Protein AF-A0A6P0JXH1-F1 (afdb_monomer)

Mean predicted aligned error: 9.4 Å

Secondary structure (DSSP, 8-state):
--TTTT----HHHHHHHHHHHHHHH-TTS-HHHHHHHHTTSS-HHHHHHHHHHHTTS-HHHHHHHHHHHHH--SHHHHHHHHHHHHHHHHHHHHHTT-HHHHHTT--HHHHHHHHHHTT-HHHHHHHHHHHHHHHHHHHHHHHHHHHHHHHHHHHHHHH-SS-HHHHHHHHHHHHHHSSEEEEESSTT---EEEEEPPPP-

Solvent-accessible surface area (backbone atoms only — not comparable to full-atom values): 11338 Å² total; per-residue (Å²): 117,60,84,82,66,78,54,88,78,48,76,66,56,54,48,50,54,50,20,42,48,49,40,73,70,41,85,82,57,44,69,65,41,53,52,37,32,73,74,65,72,32,65,38,79,56,40,24,60,31,52,61,31,49,76,68,46,59,71,84,63,42,53,61,55,38,51,51,38,50,75,45,67,43,69,64,49,42,51,51,52,33,52,50,38,45,27,48,38,44,29,55,59,22,53,76,62,27,63,69,57,72,72,42,98,64,64,66,65,63,54,48,52,50,24,57,74,65,75,38,38,60,58,53,18,49,52,40,38,50,52,30,52,48,55,54,47,52,54,52,48,53,55,50,38,55,50,49,32,57,49,50,54,50,48,56,66,73,49,57,89,88,38,66,68,63,49,53,51,50,62,65,48,38,48,60,46,43,85,50,32,61,45,66,80,44,100,84,61,86,44,73,49,77,48,66,82,80,78,86,131

Sequence (201 aa):
EAAASGDRITRREVKQLSDEWTAMSSELLPSEVKEKASEGGLPTRHLAPLVREMEKLPDLHLKPIQQEVATNPDVDTVKNVTSSARSLSKYLDAAAQVQTLKKGAIDLEMALDEALRLDCLNVAADLVKQATNLEQTVGKLFTTWKRLGNLADRLYVDTGASNPHLRSLLTCLETLTSETIEVQLDEEGEQSVRLRVMSEE

pLDDT: mean 84.55, std 9.74, range [35.69, 94.56]

Foldseek 3Di:
DCVVVPDDDDPVNVVLVVLVCQQQVDPLADPQLNVCVVVVQERSNLRSLQSVLLVLDDPVVSVVLNVQCNVPVHSVSSNVSSVVSNLVSLLVVLCVQQPVNVVDPDDSVVVCVVCVVVVNSNVNSVVSNVNNVVVVVVVVLVVVLVVLLVVLVVLDVVVPPPNVVNVVVSVVCCCSNPQWNWDQPDPVRPDIDIDHDDDDD

Structure (mmCIF, N/CA/C/O backbone):
data_AF-A0A6P0JXH1-F1
#
_entry.id   AF-A0A6P0JXH1-F1
#
loop_
_atom_site.group_PDB
_atom_site.id
_atom_site.type_symbol
_atom_site.label_atom_id
_atom_site.label_alt_id
_atom_site.label_comp_id
_atom_site.label_asym_id
_atom_site.label_entity_id
_atom_site.label_seq_id
_atom_site.pdbx_PDB_ins_code
_atom_site.Cartn_x
_atom_site.Cartn_y
_atom_site.Cartn_z
_atom_site.occupancy
_atom_site.B_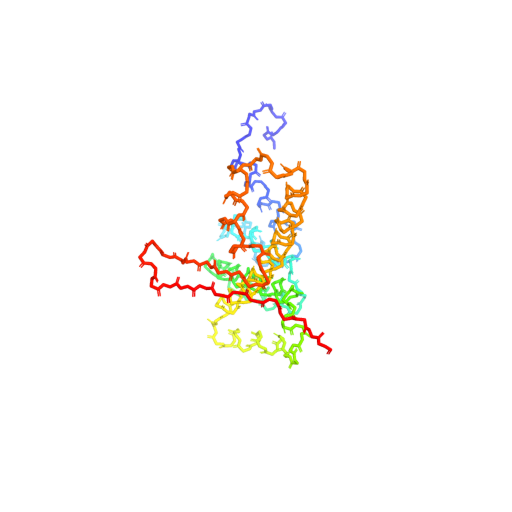iso_or_equiv
_atom_site.auth_seq_id
_atom_site.auth_comp_id
_atom_site.auth_asym_id
_atom_site.auth_atom_id
_atom_site.pdbx_PDB_model_num
ATOM 1 N N . GLU A 1 1 ? 1.359 13.551 36.250 1.00 51.22 1 GLU A N 1
ATOM 2 C CA . GLU A 1 1 ? 2.288 14.015 37.312 1.00 51.22 1 GLU A CA 1
ATOM 3 C C . GLU A 1 1 ? 3.771 13.659 37.098 1.00 51.22 1 GLU A C 1
ATOM 5 O O . GLU A 1 1 ? 4.613 14.349 37.659 1.00 51.22 1 GLU A O 1
ATOM 10 N N . ALA A 1 2 ? 4.141 12.694 36.240 1.00 47.34 2 ALA A N 1
ATOM 11 C CA . ALA A 1 2 ? 5.555 12.338 35.994 1.00 47.34 2 ALA A CA 1
ATOM 12 C C . ALA A 1 2 ? 6.375 13.393 35.207 1.00 47.34 2 ALA A C 1
ATOM 14 O O . ALA A 1 2 ? 7.548 13.611 35.481 1.00 47.34 2 ALA A O 1
ATOM 15 N N . ALA A 1 3 ? 5.762 14.118 34.261 1.00 47.56 3 ALA A N 1
ATOM 16 C CA . ALA A 1 3 ? 6.465 15.164 33.502 1.00 47.56 3 ALA A CA 1
ATOM 17 C C . ALA A 1 3 ? 6.788 16.421 34.341 1.00 47.56 3 ALA A C 1
ATOM 19 O O . ALA A 1 3 ? 7.682 17.184 33.988 1.00 47.56 3 ALA A O 1
ATOM 20 N N . ALA A 1 4 ? 6.078 16.628 35.456 1.00 53.22 4 ALA A N 1
ATOM 21 C CA . ALA A 1 4 ? 6.277 17.763 36.361 1.00 53.22 4 ALA A CA 1
ATOM 22 C C . ALA A 1 4 ? 7.373 17.513 37.417 1.00 53.22 4 ALA A C 1
ATOM 24 O O . ALA A 1 4 ? 7.790 18.446 38.094 1.00 53.22 4 ALA A O 1
ATOM 25 N N . SER A 1 5 ? 7.848 16.269 37.553 1.00 55.59 5 SER A N 1
ATOM 26 C CA . SER A 1 5 ? 8.787 15.826 38.597 1.00 55.59 5 SER A CA 1
ATOM 27 C C . SER A 1 5 ? 10.224 15.612 38.097 1.00 55.59 5 SER A C 1
ATOM 29 O O . SER A 1 5 ? 11.081 15.189 38.865 1.00 55.59 5 SER A O 1
ATOM 31 N N . GLY A 1 6 ? 10.523 15.946 36.833 1.00 57.78 6 GLY A N 1
ATOM 32 C CA . GLY A 1 6 ? 11.881 15.857 36.275 1.00 57.78 6 GLY A CA 1
ATOM 33 C C . GLY A 1 6 ? 12.392 14.428 36.060 1.00 57.78 6 GLY A C 1
ATOM 34 O O . GLY A 1 6 ? 13.562 14.249 35.719 1.00 57.78 6 GLY A O 1
ATOM 35 N N . ASP A 1 7 ? 11.530 13.425 36.228 1.00 63.53 7 ASP A N 1
ATOM 36 C CA . ASP A 1 7 ? 11.883 12.024 36.052 1.00 63.53 7 ASP A CA 1
ATOM 37 C C . ASP A 1 7 ? 11.810 11.628 34.569 1.00 63.53 7 ASP A C 1
ATOM 39 O O . ASP A 1 7 ? 10.931 12.065 33.815 1.00 63.53 7 ASP A O 1
ATOM 43 N N . ARG A 1 8 ? 12.781 10.835 34.107 1.00 66.25 8 ARG A N 1
ATOM 44 C CA . ARG A 1 8 ? 12.903 10.467 32.688 1.00 66.25 8 ARG A CA 1
ATOM 45 C C . ARG A 1 8 ? 11.785 9.505 32.290 1.00 66.25 8 ARG A C 1
ATOM 47 O O . ARG A 1 8 ? 11.934 8.296 32.430 1.00 66.25 8 ARG A O 1
ATOM 54 N N . ILE A 1 9 ? 10.711 10.041 31.713 1.00 76.75 9 ILE A N 1
ATOM 55 C CA . ILE A 1 9 ? 9.658 9.228 31.100 1.00 76.75 9 ILE A CA 1
ATOM 56 C C . ILE A 1 9 ? 10.226 8.374 29.955 1.00 76.75 9 ILE A C 1
ATOM 58 O O . ILE A 1 9 ? 10.977 8.836 29.088 1.00 76.75 9 ILE A O 1
ATOM 62 N N . THR A 1 10 ? 9.871 7.097 29.942 1.00 81.38 10 THR A N 1
ATOM 63 C CA . THR A 1 10 ? 10.285 6.143 28.916 1.00 81.38 10 THR A CA 1
ATOM 64 C C . THR A 1 10 ? 9.409 6.262 27.665 1.00 81.38 10 THR A C 1
ATOM 66 O O . THR A 1 10 ? 8.240 6.641 27.718 1.00 81.38 10 THR A O 1
ATOM 69 N N . ARG A 1 11 ? 9.931 5.854 26.495 1.00 81.12 11 ARG A N 1
ATOM 70 C CA . ARG A 1 11 ? 9.142 5.810 25.240 1.00 81.12 11 ARG A CA 1
ATOM 71 C C . ARG A 1 11 ? 7.861 4.972 25.363 1.00 81.12 11 ARG A C 1
ATOM 73 O O . ARG A 1 11 ? 6.907 5.216 24.631 1.00 81.12 11 ARG A O 1
ATOM 80 N N . ARG A 1 12 ? 7.853 3.970 26.250 1.00 79.88 12 ARG A N 1
ATOM 81 C CA . ARG A 1 12 ? 6.690 3.105 26.492 1.00 79.88 12 ARG A CA 1
ATOM 82 C C . ARG A 1 12 ? 5.588 3.848 27.242 1.00 79.88 12 ARG A C 1
ATOM 84 O O . ARG A 1 12 ? 4.444 3.768 26.816 1.00 79.88 12 ARG A O 1
ATOM 91 N N . GLU A 1 13 ? 5.938 4.611 28.271 1.00 79.31 13 GLU A N 1
ATOM 92 C CA . GLU A 1 13 ? 4.987 5.427 29.038 1.00 79.31 13 GLU A CA 1
ATOM 93 C C . GLU A 1 13 ? 4.411 6.565 28.190 1.00 79.31 13 GLU A C 1
ATOM 95 O O . GLU A 1 13 ? 3.207 6.788 28.207 1.00 79.31 13 GLU A O 1
ATOM 100 N N . VAL A 1 14 ? 5.234 7.221 27.359 1.00 83.31 14 VAL A N 1
ATOM 101 C CA . VAL A 1 14 ? 4.740 8.224 26.395 1.00 83.31 14 VAL A CA 1
ATOM 102 C C . VAL A 1 14 ? 3.724 7.607 25.433 1.00 83.31 14 VAL A C 1
ATOM 104 O O . VAL A 1 14 ? 2.672 8.191 25.180 1.00 83.31 14 VAL A O 1
ATOM 107 N N . LYS A 1 15 ? 4.020 6.414 24.901 1.00 82.00 15 LYS A N 1
ATOM 108 C CA . LYS A 1 15 ? 3.099 5.709 24.006 1.00 82.00 15 LYS A CA 1
ATOM 109 C C . LYS A 1 15 ? 1.799 5.340 24.721 1.00 82.00 15 LYS A C 1
ATOM 111 O O . LYS A 1 15 ? 0.736 5.549 24.157 1.00 82.00 15 LYS A O 1
ATOM 116 N N . GLN A 1 16 ? 1.883 4.836 25.949 1.00 82.50 16 GLN A N 1
ATOM 117 C CA . GLN A 1 16 ? 0.708 4.476 26.735 1.00 82.50 16 GLN A CA 1
ATOM 118 C C . GLN A 1 16 ? -0.190 5.690 27.005 1.00 82.50 16 GLN A C 1
ATOM 120 O O . GLN A 1 16 ? -1.381 5.622 26.730 1.00 82.50 16 GLN A O 1
ATOM 125 N N . LEU A 1 17 ? 0.383 6.815 27.445 1.00 81.44 17 LEU A N 1
ATOM 126 C CA . LEU A 1 17 ? -0.365 8.058 27.660 1.00 81.44 17 LEU A CA 1
ATOM 127 C C . LEU A 1 17 ? -0.998 8.579 26.362 1.00 81.44 17 LEU A C 1
ATOM 129 O O . LEU A 1 17 ? -2.119 9.078 26.374 1.00 81.44 17 LEU A O 1
ATOM 133 N N . SER A 1 18 ? -0.299 8.449 25.231 1.00 82.00 18 SER A N 1
ATOM 134 C CA . SER A 1 18 ? -0.841 8.814 23.919 1.00 82.00 18 SER A CA 1
ATOM 135 C C . SER A 1 18 ? -2.002 7.908 23.504 1.00 82.00 18 SER A C 1
ATOM 137 O O . SER A 1 18 ? -2.999 8.407 22.981 1.00 82.00 18 SER A O 1
ATOM 139 N N . ASP A 1 19 ? -1.890 6.601 23.736 1.00 84.06 19 ASP A N 1
ATOM 140 C CA . ASP A 1 19 ? -2.937 5.632 23.416 1.00 84.06 19 ASP A CA 1
ATOM 141 C C . ASP A 1 19 ? -4.170 5.844 24.324 1.00 84.06 19 ASP A C 1
ATOM 143 O O . ASP A 1 19 ? -5.298 5.854 23.835 1.00 84.06 19 ASP A O 1
ATOM 147 N N . GLU A 1 20 ? -3.967 6.109 25.620 1.00 82.12 20 GLU A N 1
ATOM 148 C CA . GLU A 1 20 ? -5.023 6.481 26.574 1.00 82.12 20 GLU A CA 1
ATOM 149 C C . GLU A 1 20 ? -5.719 7.784 26.175 1.00 82.12 20 GLU A C 1
ATOM 151 O O . GLU A 1 20 ? -6.948 7.828 26.121 1.00 82.12 20 GLU A O 1
ATOM 156 N N . TRP A 1 21 ? -4.955 8.822 25.822 1.00 82.06 21 TRP A N 1
ATOM 157 C CA . TRP A 1 21 ? -5.515 10.081 25.337 1.00 82.06 21 TRP A CA 1
ATOM 158 C C . TRP A 1 21 ? -6.360 9.866 24.082 1.00 82.06 21 TRP A C 1
ATOM 160 O O . TRP A 1 21 ? -7.506 10.304 24.031 1.00 82.06 21 TRP A O 1
ATOM 170 N N . THR A 1 22 ? -5.822 9.157 23.087 1.00 82.56 22 THR A N 1
ATOM 171 C CA . THR A 1 22 ? -6.509 8.898 21.811 1.00 82.56 22 THR A CA 1
ATOM 172 C C . THR A 1 22 ? -7.817 8.135 22.035 1.00 82.56 22 THR A C 1
ATOM 174 O O . THR A 1 22 ? -8.840 8.490 21.462 1.00 82.56 22 THR A O 1
ATOM 177 N N . ALA A 1 23 ? -7.811 7.118 22.900 1.00 81.69 23 ALA A N 1
ATOM 178 C CA . ALA A 1 23 ? -9.007 6.335 23.198 1.00 81.69 23 ALA A CA 1
ATOM 179 C C . ALA A 1 23 ? -10.057 7.139 23.989 1.00 81.69 23 ALA A C 1
ATOM 181 O O . ALA A 1 23 ? -11.234 7.128 23.641 1.00 81.69 23 ALA A O 1
ATOM 182 N N . MET A 1 24 ? -9.659 7.862 25.038 1.00 81.75 24 MET A N 1
ATOM 183 C CA . MET A 1 24 ? -10.620 8.515 25.938 1.00 81.75 24 MET A CA 1
ATOM 184 C C . MET A 1 24 ? -11.158 9.845 25.394 1.00 81.75 24 MET A C 1
ATOM 186 O O . MET A 1 24 ? -12.286 10.217 25.714 1.00 81.75 24 MET A O 1
ATOM 190 N N . SER A 1 25 ? -10.387 10.548 24.558 1.00 81.62 25 SER A N 1
ATOM 191 C CA . SER A 1 25 ? -10.804 11.825 23.954 1.00 81.62 25 SER A CA 1
ATOM 192 C C . SER A 1 25 ? -11.585 11.673 22.646 1.00 81.62 25 SER A C 1
ATOM 194 O O . SER A 1 25 ? -12.236 12.623 22.221 1.00 81.62 25 SER A O 1
ATOM 196 N N . SER A 1 26 ? -11.556 10.496 22.013 1.00 85.12 26 SER A N 1
ATOM 197 C CA . SER A 1 26 ? -12.216 10.286 20.722 1.00 85.12 26 SER A CA 1
ATOM 198 C C . SER A 1 26 ? -13.735 10.215 20.856 1.00 85.12 26 SER A C 1
ATOM 200 O O . SER A 1 26 ? -14.263 9.434 21.645 1.00 85.12 26 SER A O 1
ATOM 202 N N . GLU A 1 27 ? -14.461 10.979 20.043 1.00 85.06 27 GLU A N 1
ATOM 203 C CA . GLU A 1 27 ? -15.926 10.894 19.930 1.00 85.06 27 GLU A CA 1
ATOM 204 C C . GLU A 1 27 ? -16.389 9.686 19.099 1.00 85.06 27 GLU A C 1
ATOM 206 O O . GLU A 1 27 ? -17.561 9.326 19.133 1.00 85.06 27 GLU A O 1
ATOM 211 N N . LEU A 1 28 ? -15.466 9.020 18.394 1.00 87.06 28 LEU A N 1
ATOM 212 C CA . LEU A 1 28 ? -15.776 7.899 17.505 1.00 87.06 28 LEU A CA 1
ATOM 213 C C . LEU A 1 28 ? -16.063 6.594 18.254 1.00 87.06 28 LEU A C 1
ATOM 215 O O . LEU A 1 28 ? -16.634 5.677 17.667 1.00 87.06 28 LEU A O 1
ATOM 219 N N . LEU A 1 29 ? -15.660 6.489 19.523 1.00 87.69 29 LEU A N 1
ATOM 220 C CA . LEU A 1 29 ? -15.911 5.306 20.342 1.00 87.69 29 LEU A CA 1
ATOM 221 C C . LEU A 1 29 ? -17.259 5.412 21.077 1.00 87.69 29 LEU A C 1
ATOM 223 O O . LEU A 1 29 ? -17.489 6.425 21.748 1.00 87.69 29 LEU A O 1
ATOM 227 N N . PRO A 1 30 ? -18.101 4.360 21.031 1.00 89.12 30 PRO A N 1
ATOM 228 C CA . PRO A 1 30 ? -19.331 4.285 21.815 1.00 89.12 30 PRO A CA 1
ATOM 229 C C . PRO A 1 30 ? -19.084 4.429 23.324 1.00 89.12 30 PRO A C 1
ATOM 231 O O . PRO A 1 30 ? -18.017 4.067 23.836 1.00 89.12 30 PRO A O 1
ATOM 234 N N . SER A 1 31 ? -20.085 4.933 24.047 1.00 85.69 31 SER A N 1
ATOM 235 C CA . SER A 1 31 ? -20.030 5.135 25.502 1.00 85.69 31 SER A CA 1
ATOM 236 C C . SER A 1 31 ? -19.733 3.846 26.268 1.00 85.69 31 SER A C 1
ATOM 238 O O . SER A 1 31 ? -18.917 3.858 27.184 1.00 85.69 31 SER A O 1
ATOM 240 N N . GLU A 1 32 ? -20.316 2.733 25.834 1.00 87.62 32 GLU A N 1
ATOM 241 C CA . GLU A 1 32 ? -20.190 1.396 26.423 1.00 87.6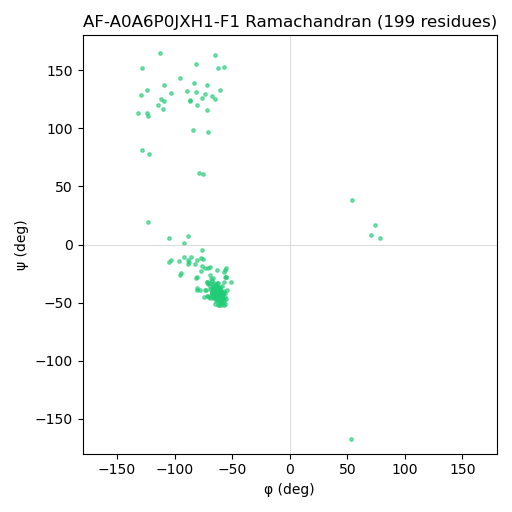2 32 GLU A CA 1
ATOM 242 C C . GLU A 1 32 ? -18.730 0.917 26.409 1.00 87.62 32 GLU A C 1
ATOM 244 O O . GLU A 1 32 ? -18.235 0.291 27.347 1.00 87.62 32 GLU A O 1
ATOM 249 N N . VAL A 1 33 ? -18.004 1.258 25.342 1.00 87.00 33 VAL A N 1
ATOM 250 C CA . VAL A 1 33 ? -16.592 0.902 25.159 1.00 87.00 33 VAL A CA 1
ATOM 251 C C . VAL A 1 33 ? -15.705 1.743 26.071 1.00 87.00 33 VAL A C 1
ATOM 253 O O . VAL A 1 33 ? -14.751 1.224 26.651 1.00 87.00 33 VAL A O 1
ATOM 256 N N . LYS A 1 34 ? -16.025 3.035 26.227 1.00 85.00 34 LYS A N 1
ATOM 257 C CA . LYS A 1 34 ? -15.307 3.950 27.129 1.00 85.00 34 LYS A CA 1
ATOM 258 C C . LYS A 1 34 ? -15.508 3.576 28.594 1.00 85.00 34 LYS A C 1
ATOM 260 O O . LYS A 1 34 ? -14.543 3.587 29.355 1.00 85.00 34 LYS A O 1
ATOM 265 N N . GLU A 1 35 ? -16.729 3.206 28.971 1.00 86.00 35 GLU A N 1
ATOM 266 C CA . GLU A 1 35 ? -17.057 2.718 30.312 1.00 86.00 35 GLU A CA 1
ATOM 267 C C . GLU A 1 35 ? -16.247 1.457 30.627 1.00 86.00 35 GLU A C 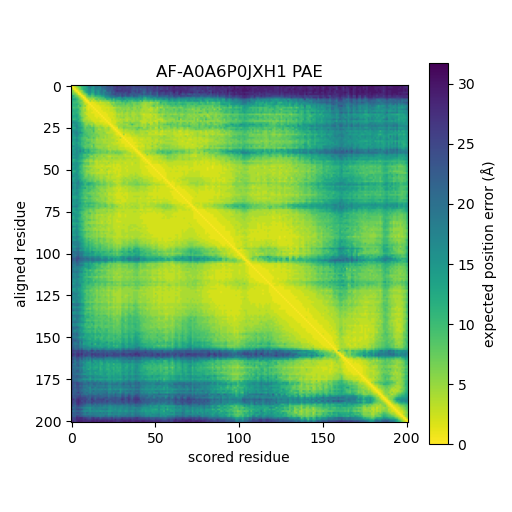1
ATOM 269 O O . GLU A 1 35 ? -15.455 1.443 31.571 1.00 86.00 35 GLU A O 1
ATOM 274 N N . LYS A 1 36 ? -16.287 0.454 29.748 1.00 85.12 36 LYS A N 1
ATOM 275 C CA . LYS A 1 36 ? -15.543 -0.796 29.945 1.00 85.12 36 LYS A CA 1
ATOM 276 C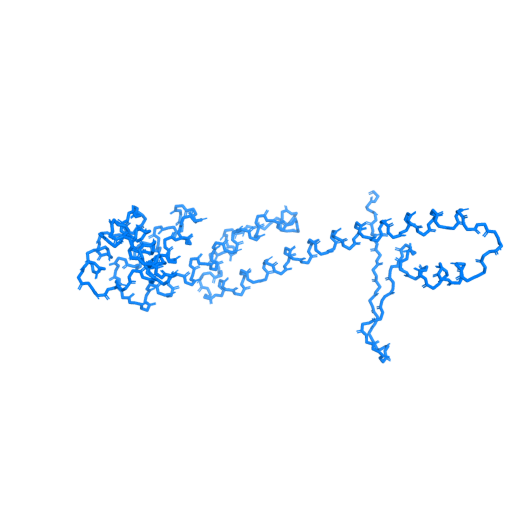 C . LYS A 1 36 ? -14.018 -0.632 29.896 1.00 85.12 36 LYS A C 1
ATOM 278 O O . LYS A 1 36 ? -13.287 -1.391 30.539 1.00 85.12 36 LYS A O 1
ATOM 283 N N . ALA A 1 37 ? -13.511 0.354 29.157 1.00 85.94 37 ALA A N 1
ATOM 284 C CA . ALA A 1 37 ? -12.101 0.737 29.208 1.00 85.94 37 ALA A CA 1
ATOM 285 C C . ALA A 1 37 ? -11.730 1.365 30.561 1.00 85.94 37 ALA A C 1
ATOM 287 O O . ALA A 1 37 ? -10.680 1.038 31.115 1.00 85.94 37 ALA A O 1
ATOM 288 N N . SER A 1 38 ? -12.603 2.212 31.120 1.00 84.00 38 SER A N 1
ATOM 289 C CA . SER A 1 38 ? -12.404 2.833 32.437 1.00 84.00 38 SER A CA 1
ATOM 290 C C . SER A 1 38 ? -12.455 1.825 33.592 1.00 84.00 38 SER A C 1
ATOM 292 O O . SER A 1 38 ? -11.705 1.958 34.556 1.00 84.00 38 SER A O 1
ATOM 294 N N . GLU A 1 39 ? -13.251 0.762 33.451 1.00 86.44 39 GLU A N 1
ATOM 295 C CA . GLU A 1 39 ? -13.324 -0.367 34.389 1.00 86.44 39 GLU A CA 1
ATOM 296 C C . GLU A 1 39 ? -12.128 -1.333 34.278 1.00 86.44 39 GLU A C 1
ATOM 298 O O . GLU A 1 39 ? -12.014 -2.289 35.046 1.00 86.44 39 GLU A O 1
ATOM 303 N N . GLY A 1 40 ? -11.223 -1.114 33.317 1.00 79.19 40 GLY A N 1
ATOM 304 C CA . GLY A 1 40 ? -10.059 -1.970 33.072 1.00 79.19 40 GLY A CA 1
ATOM 305 C C . GLY A 1 40 ? -10.368 -3.262 32.306 1.00 79.19 40 GLY A C 1
ATOM 306 O O . GLY A 1 40 ? -9.471 -4.083 32.107 1.00 79.19 40 GLY A O 1
ATOM 307 N N . GLY A 1 41 ? -11.604 -3.441 31.831 1.00 80.69 41 GLY A N 1
ATOM 308 C CA . GLY A 1 41 ? -12.019 -4.589 31.019 1.00 80.69 41 GLY A CA 1
ATOM 309 C C . GLY A 1 41 ? -11.497 -4.551 29.577 1.00 80.69 41 GLY A C 1
ATOM 310 O O . GLY A 1 41 ? -11.418 -5.592 28.923 1.00 80.69 41 GLY A O 1
ATOM 311 N N . LEU A 1 42 ? -11.107 -3.369 29.083 1.00 84.12 42 LEU A N 1
ATOM 312 C CA . LEU A 1 42 ? -10.551 -3.158 27.744 1.00 84.12 42 LEU A CA 1
ATOM 313 C C . LEU A 1 42 ? -9.267 -2.311 27.793 1.00 84.12 42 LEU A C 1
ATOM 315 O O . LEU A 1 42 ? -9.324 -1.118 28.088 1.00 84.12 42 LEU A O 1
ATOM 319 N N . PRO A 1 43 ? -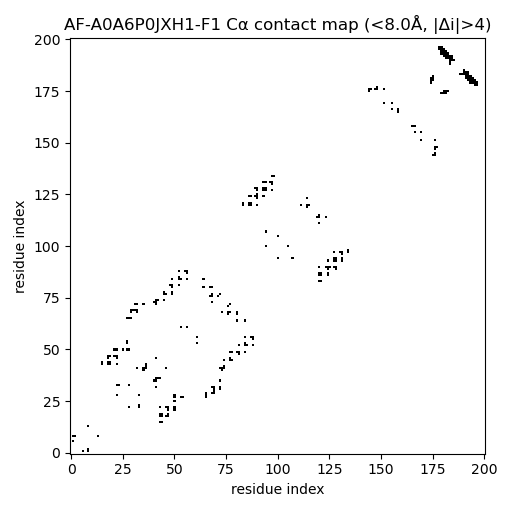8.096 -2.878 27.448 1.00 87.00 43 PRO A N 1
ATOM 320 C CA . PRO A 1 43 ? -6.859 -2.109 27.387 1.00 87.00 43 PRO A CA 1
ATOM 321 C C . PRO A 1 43 ? -6.894 -1.035 26.286 1.00 87.00 43 PRO A C 1
ATOM 323 O O . PRO A 1 43 ? -7.033 -1.352 25.101 1.00 87.00 43 PRO A O 1
ATOM 326 N N . THR A 1 44 ? -6.644 0.224 26.651 1.00 84.25 44 THR A N 1
ATOM 327 C CA . THR A 1 44 ? -6.602 1.393 25.741 1.00 84.25 44 THR A CA 1
ATOM 328 C C . THR A 1 44 ? -5.622 1.235 24.574 1.00 84.25 44 THR A C 1
ATOM 330 O O . THR A 1 44 ? -5.880 1.724 23.475 1.00 84.25 44 THR A O 1
ATOM 333 N N . ARG A 1 45 ? -4.555 0.442 24.750 1.00 86.75 45 ARG A N 1
ATOM 334 C CA . ARG A 1 45 ? -3.605 0.058 23.684 1.00 86.75 45 ARG A CA 1
ATOM 335 C C . ARG A 1 45 ? -4.250 -0.634 22.472 1.00 86.75 45 ARG A C 1
ATOM 337 O O . ARG A 1 45 ? -3.638 -0.672 21.409 1.00 86.75 45 ARG A O 1
ATOM 344 N N . HIS A 1 46 ? -5.423 -1.251 22.642 1.00 87.12 46 HIS A N 1
ATOM 345 C CA . HIS A 1 46 ? -6.176 -1.894 21.558 1.00 87.12 46 HIS A CA 1
ATOM 346 C C . HIS A 1 46 ? -7.221 -0.954 20.948 1.00 87.12 46 HIS A C 1
ATOM 348 O O . HIS A 1 46 ? -7.542 -1.097 19.774 1.00 87.12 46 HIS A O 1
ATOM 354 N N . LEU A 1 47 ? -7.678 0.045 21.707 1.00 86.88 47 LEU A N 1
ATOM 355 C CA . LEU A 1 47 ? -8.638 1.051 21.255 1.00 86.88 47 LEU A CA 1
ATOM 356 C C . LEU A 1 47 ? -7.975 2.161 20.432 1.00 86.88 47 LEU A C 1
ATOM 358 O O . LEU A 1 47 ? -8.538 2.604 19.438 1.00 86.88 47 LEU A O 1
ATOM 362 N N . ALA A 1 48 ? -6.757 2.580 20.784 1.00 89.25 48 ALA A N 1
ATOM 363 C CA . ALA A 1 48 ? -6.062 3.634 20.044 1.00 89.25 48 ALA A CA 1
ATOM 364 C C . ALA A 1 48 ? -5.811 3.289 18.558 1.00 89.25 48 ALA A C 1
ATOM 366 O O . ALA A 1 48 ? -6.041 4.150 17.708 1.00 89.25 48 ALA A O 1
ATOM 367 N N . PRO A 1 49 ? -5.391 2.058 18.187 1.00 90.69 49 PRO A N 1
ATOM 368 C CA . PRO A 1 49 ? -5.319 1.652 16.785 1.00 90.69 49 PRO A CA 1
ATOM 369 C C . PRO A 1 49 ? -6.673 1.679 16.075 1.00 90.69 49 PRO A C 1
ATOM 371 O O . PRO A 1 49 ? -6.724 2.108 14.929 1.00 90.69 49 PRO A O 1
ATOM 374 N N . LEU A 1 50 ? -7.748 1.252 16.745 1.00 90.81 50 LEU A N 1
ATOM 375 C CA . LEU A 1 50 ? -9.096 1.276 16.181 1.00 90.81 50 LEU A CA 1
ATOM 376 C C . LEU A 1 50 ? -9.518 2.708 15.834 1.00 90.81 50 LEU A C 1
ATOM 378 O O . LEU A 1 50 ? -9.896 2.967 14.697 1.00 90.81 50 LEU A O 1
ATOM 382 N N . VAL A 1 51 ? -9.365 3.643 16.779 1.00 91.69 51 VAL A N 1
ATOM 383 C CA . VAL A 1 51 ? -9.693 5.066 16.581 1.00 91.69 51 VAL A CA 1
ATOM 384 C C . VAL A 1 51 ? -8.957 5.642 15.374 1.00 91.69 51 VAL A C 1
ATOM 386 O O . VAL A 1 51 ? -9.578 6.258 14.517 1.00 91.69 51 VAL A O 1
ATOM 389 N N . ARG A 1 52 ? -7.651 5.384 15.257 1.00 90.88 52 ARG A N 1
ATOM 390 C CA . ARG A 1 52 ? -6.837 5.896 14.141 1.00 90.88 52 ARG A CA 1
ATOM 391 C C . ARG A 1 52 ? -7.263 5.368 12.778 1.00 90.88 52 ARG A C 1
ATOM 393 O O . ARG A 1 52 ? -7.060 6.052 11.781 1.00 90.88 52 ARG A O 1
ATOM 400 N N . GLU A 1 53 ? -7.753 4.133 12.703 1.00 91.81 53 GLU A N 1
ATOM 401 C CA . GLU A 1 53 ? -8.279 3.601 11.444 1.00 91.81 53 GLU A CA 1
ATOM 402 C C . GLU A 1 53 ? -9.682 4.150 11.168 1.00 91.81 53 GLU A C 1
ATOM 404 O O . GLU A 1 53 ? -9.957 4.530 10.038 1.00 91.81 53 GLU A O 1
ATOM 409 N N . MET A 1 54 ? -10.529 4.286 12.193 1.00 90.75 54 MET A N 1
ATOM 410 C CA . MET A 1 54 ? -11.854 4.903 12.074 1.00 90.75 54 MET A CA 1
ATOM 411 C C . MET A 1 54 ? -11.780 6.356 11.583 1.00 90.75 54 MET A C 1
ATOM 413 O O . MET A 1 54 ? -12.543 6.735 10.707 1.00 90.75 54 MET A O 1
ATOM 417 N N . GLU A 1 55 ? -10.818 7.155 12.044 1.00 91.06 55 GLU A N 1
ATOM 418 C CA . GLU A 1 55 ? -10.619 8.540 11.575 1.00 91.06 55 GLU A CA 1
ATOM 419 C C . GLU A 1 55 ? -10.412 8.668 10.053 1.00 91.06 55 GLU A C 1
ATOM 421 O O . GLU A 1 55 ? -10.623 9.742 9.492 1.00 91.06 55 GLU A O 1
ATOM 426 N N . LYS A 1 56 ? -9.996 7.592 9.376 1.00 91.06 56 LYS A N 1
ATOM 427 C CA . LYS A 1 56 ? -9.773 7.569 7.922 1.00 91.06 56 LYS A CA 1
ATOM 428 C C . LYS A 1 56 ? -11.006 7.132 7.132 1.00 91.06 56 LYS A C 1
ATOM 430 O O . LYS A 1 56 ? -10.992 7.196 5.906 1.00 91.06 56 LYS A O 1
ATOM 435 N N . LEU A 1 57 ? -12.031 6.617 7.807 1.00 90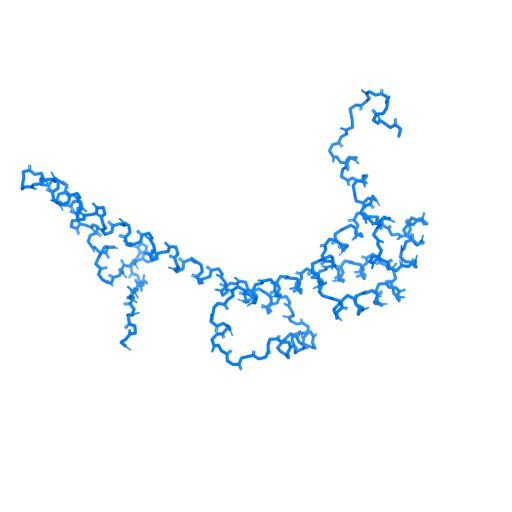.19 57 LEU A N 1
ATOM 436 C CA . LEU A 1 57 ? -13.186 6.002 7.167 1.00 90.19 57 LEU A CA 1
ATOM 437 C C . LEU A 1 57 ? -14.342 7.000 7.014 1.00 90.19 57 LEU A C 1
ATOM 439 O O . LEU A 1 57 ? -14.599 7.787 7.922 1.00 90.19 57 LEU A O 1
ATOM 443 N N . PRO A 1 58 ? -15.095 6.935 5.903 1.00 88.38 58 PRO A N 1
ATOM 444 C CA . PRO A 1 58 ? -16.362 7.646 5.769 1.00 88.38 58 PRO A CA 1
ATOM 445 C C . PRO A 1 58 ? -17.418 7.183 6.785 1.00 88.38 58 PRO A C 1
ATOM 447 O O . PRO A 1 58 ? -17.482 6.002 7.139 1.00 88.38 58 PRO A O 1
ATOM 450 N N . ASP A 1 59 ? -18.333 8.088 7.147 1.00 85.81 59 ASP A N 1
ATOM 451 C CA . ASP A 1 59 ? -19.441 7.841 8.090 1.00 85.81 59 ASP A CA 1
ATOM 452 C C . ASP A 1 59 ? -20.274 6.594 7.768 1.00 85.81 59 ASP A C 1
ATOM 454 O O . ASP A 1 59 ? -20.790 5.932 8.673 1.00 85.81 59 ASP A O 1
ATOM 458 N N . LEU A 1 60 ? -20.405 6.266 6.478 1.00 87.25 60 LEU A N 1
ATOM 459 C CA . LEU A 1 60 ? -21.138 5.096 5.997 1.00 87.25 60 LEU A CA 1
ATOM 460 C C . LEU A 1 60 ? -20.609 3.795 6.618 1.00 87.25 60 LEU A C 1
ATOM 462 O O . LEU A 1 60 ? -21.399 2.951 7.035 1.00 87.25 60 LEU A O 1
ATOM 466 N N . HIS A 1 61 ? -19.287 3.661 6.733 1.00 87.56 61 HIS A N 1
ATOM 467 C CA . HIS A 1 61 ? -18.644 2.459 7.266 1.00 87.56 61 HIS A CA 1
ATOM 468 C C . HIS A 1 61 ? -18.301 2.562 8.755 1.00 87.56 61 HIS A C 1
ATOM 470 O O . HIS A 1 61 ? -18.043 1.547 9.400 1.00 87.56 61 HIS A O 1
ATOM 476 N N . LEU A 1 62 ? -18.341 3.769 9.326 1.00 89.50 62 LEU A N 1
ATOM 477 C CA . LEU A 1 62 ? -18.129 3.981 10.756 1.00 89.50 62 LEU A CA 1
ATOM 478 C C . LEU A 1 62 ? -19.256 3.403 11.611 1.00 89.50 62 LEU A C 1
ATOM 480 O O . LEU A 1 62 ? -18.986 2.796 12.646 1.00 89.50 62 LEU A O 1
ATOM 484 N N . LYS A 1 63 ? -20.514 3.558 11.184 1.00 89.38 63 LYS A N 1
ATOM 485 C CA . LYS A 1 63 ? -21.671 3.121 11.983 1.00 89.38 63 LYS A CA 1
ATOM 486 C C . LYS A 1 63 ? -21.705 1.607 12.229 1.00 89.38 63 LYS A C 1
ATOM 488 O O . LYS A 1 63 ? -21.889 1.234 13.387 1.00 89.38 63 LYS A O 1
ATOM 493 N N . PRO A 1 64 ? -21.503 0.730 11.222 1.00 89.50 64 PRO A N 1
ATOM 494 C CA . PRO A 1 64 ? -21.444 -0.715 11.456 1.00 89.50 64 PRO A CA 1
ATOM 495 C C . PRO A 1 64 ? -20.340 -1.103 12.446 1.00 89.50 64 PRO A C 1
ATOM 497 O O . PRO A 1 64 ? -20.583 -1.864 13.377 1.00 89.50 64 PRO A O 1
ATOM 500 N N . ILE A 1 65 ? -19.157 -0.497 12.301 1.00 90.69 65 ILE A N 1
ATOM 501 C CA . ILE A 1 65 ? -18.009 -0.691 13.195 1.00 90.69 65 ILE A CA 1
ATOM 502 C C . ILE A 1 65 ? -18.356 -0.282 14.635 1.00 90.69 65 ILE A C 1
ATOM 504 O O . ILE A 1 65 ? -18.108 -1.033 15.575 1.00 90.69 65 ILE A O 1
ATOM 508 N N . GLN A 1 66 ? -18.965 0.891 14.824 1.00 91.38 66 GLN A N 1
ATOM 509 C CA . GLN A 1 66 ? -19.383 1.371 16.145 1.00 91.38 66 GLN A CA 1
ATOM 510 C C . GLN A 1 66 ? -20.430 0.455 16.785 1.00 91.38 66 GLN A C 1
ATOM 512 O O . GLN A 1 66 ? -20.337 0.162 17.975 1.00 91.38 66 GLN A O 1
ATOM 517 N N . GLN A 1 67 ? -21.405 -0.016 16.006 1.00 90.88 67 GLN A N 1
ATOM 518 C CA . GLN A 1 67 ? -22.455 -0.917 16.484 1.00 90.88 67 GLN A CA 1
ATOM 519 C C . GLN A 1 67 ? -21.899 -2.273 16.922 1.00 90.88 67 GLN A C 1
ATOM 521 O O . GLN A 1 67 ? -22.294 -2.785 17.970 1.00 90.88 67 GLN A O 1
ATOM 526 N N . GLU A 1 68 ? -20.968 -2.844 16.159 1.00 89.81 68 GLU A N 1
ATOM 527 C CA . GLU A 1 68 ? -20.346 -4.129 16.485 1.00 89.81 68 GLU A CA 1
ATOM 528 C C . GLU A 1 68 ? -19.567 -4.053 17.805 1.00 89.81 68 GLU A C 1
ATOM 530 O O . GLU A 1 68 ? -19.767 -4.879 18.699 1.00 89.81 68 GLU A O 1
ATOM 535 N N . VAL A 1 69 ? -18.756 -3.003 17.977 1.00 90.88 69 VAL A N 1
ATOM 536 C CA . VAL A 1 69 ? -17.954 -2.812 19.195 1.00 90.88 69 VAL A CA 1
ATOM 537 C C . VAL A 1 69 ? -18.828 -2.427 20.397 1.00 90.88 69 VAL A C 1
ATOM 539 O O . VAL A 1 69 ? -18.519 -2.825 21.517 1.00 90.88 69 VAL A O 1
ATOM 542 N N . ALA A 1 70 ? -19.937 -1.705 20.193 1.00 90.69 70 ALA A N 1
ATOM 543 C CA . ALA A 1 70 ? -20.909 -1.427 21.256 1.00 90.69 70 ALA A CA 1
ATOM 544 C C . ALA A 1 70 ? -21.645 -2.696 21.717 1.00 90.69 70 ALA A C 1
ATOM 546 O O . ALA A 1 70 ? -21.889 -2.870 22.909 1.00 90.69 70 ALA A O 1
ATOM 547 N N . THR A 1 71 ? -21.979 -3.592 20.781 1.00 91.56 71 THR A N 1
ATOM 548 C CA . THR A 1 71 ? -22.710 -4.835 21.073 1.00 91.56 71 THR A CA 1
ATOM 549 C C . THR A 1 71 ? -21.839 -5.824 21.842 1.00 91.56 71 THR A C 1
ATOM 551 O O . THR A 1 71 ? -22.285 -6.392 22.836 1.00 91.56 71 THR A O 1
ATOM 554 N N . ASN A 1 72 ? -20.586 -6.003 21.412 1.00 90.25 72 ASN A N 1
ATOM 555 C CA . ASN A 1 72 ? -19.626 -6.905 22.045 1.00 90.25 72 ASN A CA 1
ATOM 556 C C . ASN A 1 72 ? -18.315 -6.161 22.343 1.00 90.25 72 ASN A C 1
ATOM 558 O O . ASN A 1 72 ? -17.345 -6.268 21.590 1.00 90.25 72 ASN A O 1
ATOM 562 N N . PRO A 1 73 ? -18.240 -5.405 23.453 1.00 86.44 73 PRO A N 1
ATOM 563 C CA . PRO A 1 73 ? -17.057 -4.622 23.784 1.00 86.44 73 PRO A CA 1
ATOM 564 C C . PRO A 1 73 ? -15.970 -5.522 24.394 1.00 86.44 73 PRO A C 1
ATOM 566 O O . PRO A 1 73 ? -15.614 -5.387 25.559 1.00 86.44 73 PRO A O 1
ATOM 569 N N . ASP A 1 74 ? -15.467 -6.516 23.671 1.00 90.69 74 ASP A N 1
ATOM 570 C CA . ASP A 1 74 ? -14.381 -7.396 24.117 1.00 90.69 74 ASP A CA 1
ATOM 571 C C . ASP A 1 74 ? -13.096 -7.191 23.300 1.00 90.69 74 ASP A C 1
ATOM 573 O O . ASP A 1 74 ? -13.076 -6.538 22.255 1.00 90.69 74 ASP A O 1
ATOM 577 N N . VAL A 1 75 ? -11.980 -7.705 23.821 1.00 89.75 75 VAL A N 1
ATOM 578 C CA . VAL A 1 75 ? -10.651 -7.486 23.235 1.00 89.75 75 VAL A CA 1
ATOM 579 C C . VAL A 1 75 ? -10.529 -8.101 21.840 1.00 89.75 75 VAL A C 1
ATOM 581 O O . VAL A 1 75 ? -9.815 -7.549 21.000 1.00 89.75 75 VAL A O 1
ATOM 584 N N . ASP A 1 76 ? -11.176 -9.234 21.586 1.00 90.81 76 ASP A N 1
ATOM 585 C CA . ASP A 1 76 ? -11.054 -9.942 20.316 1.00 90.81 76 ASP A CA 1
ATOM 586 C C . ASP A 1 76 ? -11.946 -9.301 19.251 1.00 90.81 76 ASP A C 1
ATOM 588 O O . ASP A 1 76 ? -11.470 -9.063 18.141 1.00 90.81 76 ASP A O 1
ATOM 592 N N . THR A 1 77 ? -13.150 -8.861 19.617 1.00 90.94 77 THR A N 1
ATOM 593 C CA . THR A 1 77 ? -14.008 -8.014 18.781 1.00 90.94 77 THR A CA 1
ATOM 594 C C . THR A 1 77 ? -13.285 -6.722 18.396 1.00 90.94 77 THR A C 1
ATOM 596 O O . THR A 1 77 ? -13.171 -6.412 17.212 1.00 90.94 77 THR A O 1
ATOM 599 N N . VAL A 1 78 ? -12.669 -6.010 19.351 1.00 91.12 78 VAL A N 1
ATOM 600 C CA . VAL A 1 78 ? -11.890 -4.792 19.050 1.00 91.12 78 VAL A CA 1
ATOM 601 C C . VAL A 1 78 ? -10.753 -5.079 18.065 1.00 91.12 78 VAL A C 1
ATOM 603 O O . VAL A 1 78 ? -10.541 -4.301 17.134 1.00 91.12 78 VAL A O 1
ATOM 606 N N . LYS A 1 79 ? -10.017 -6.186 18.221 1.00 92.31 79 LYS A N 1
ATOM 607 C CA . LYS A 1 79 ? -8.941 -6.553 17.281 1.00 92.31 79 LYS A CA 1
ATOM 608 C C . LYS A 1 79 ? -9.474 -6.876 15.888 1.00 92.31 79 LYS A C 1
ATOM 610 O O . LYS A 1 79 ? -8.881 -6.417 14.911 1.00 92.31 79 LYS A O 1
ATOM 615 N N . ASN A 1 80 ? -10.557 -7.646 15.802 1.00 90.94 80 ASN A N 1
ATOM 616 C CA . ASN A 1 80 ? -11.170 -8.039 14.536 1.00 90.94 80 ASN A CA 1
ATOM 617 C C . ASN A 1 80 ? -11.648 -6.802 13.781 1.00 90.94 80 ASN A C 1
ATOM 619 O O . ASN A 1 80 ? -11.209 -6.553 12.660 1.00 90.94 80 ASN A O 1
ATOM 623 N N . VAL A 1 81 ? -12.420 -5.951 14.453 1.00 92.06 81 VAL A N 1
ATOM 624 C CA . VAL A 1 81 ? -12.932 -4.703 13.889 1.00 92.06 81 VAL A CA 1
ATOM 625 C C . VAL A 1 81 ? -11.798 -3.743 13.518 1.00 92.06 81 VAL A C 1
ATOM 627 O O . VAL A 1 81 ? -11.849 -3.114 12.466 1.00 92.06 81 VAL A O 1
ATOM 630 N N . THR A 1 82 ? -10.713 -3.684 14.299 1.00 92.94 82 THR A N 1
ATOM 631 C CA . THR A 1 82 ? -9.510 -2.911 13.926 1.00 92.94 82 THR A CA 1
ATOM 632 C C . THR A 1 82 ? -8.882 -3.432 12.630 1.00 92.94 82 THR A C 1
ATOM 634 O O . THR A 1 82 ? -8.442 -2.647 11.789 1.00 92.94 82 THR A O 1
ATOM 637 N N . SER A 1 83 ? -8.803 -4.755 12.461 1.00 92.50 83 SER A N 1
ATOM 638 C CA . SER A 1 83 ? -8.258 -5.384 11.253 1.00 92.50 83 SER A CA 1
ATOM 639 C C . SER A 1 83 ? -9.134 -5.111 10.028 1.00 92.50 83 SER A C 1
ATOM 641 O O . SER A 1 83 ? -8.617 -4.758 8.961 1.00 92.50 83 SER A O 1
ATOM 643 N N . SER A 1 84 ? -10.453 -5.206 10.192 1.00 90.31 84 SER A N 1
ATOM 644 C CA . SER A 1 84 ? -11.433 -4.877 9.156 1.00 90.31 84 SER A CA 1
ATOM 645 C C . SER A 1 84 ? -11.361 -3.398 8.775 1.00 90.31 84 SER A C 1
ATOM 647 O O . SER A 1 84 ? -11.200 -3.088 7.597 1.00 90.31 84 SER A O 1
ATOM 649 N N . ALA A 1 85 ? -11.343 -2.488 9.756 1.00 93.12 85 ALA A N 1
ATOM 650 C CA . ALA A 1 85 ? -11.203 -1.046 9.540 1.00 93.12 85 ALA A CA 1
ATOM 651 C C . ALA A 1 85 ? -9.910 -0.695 8.787 1.00 93.12 85 ALA A C 1
ATOM 653 O O . ALA A 1 85 ? -9.929 0.086 7.836 1.00 93.12 85 ALA A O 1
ATOM 654 N N . ARG A 1 86 ? -8.787 -1.329 9.151 1.00 93.88 86 ARG A N 1
ATOM 655 C CA . ARG A 1 86 ? -7.509 -1.164 8.444 1.00 93.88 86 ARG A CA 1
ATOM 656 C C . ARG A 1 86 ? -7.592 -1.632 6.993 1.00 93.88 86 ARG A C 1
ATOM 658 O O . ARG A 1 86 ? -7.054 -0.974 6.105 1.00 93.88 86 ARG A O 1
ATOM 665 N N . SER A 1 87 ? -8.199 -2.793 6.756 1.00 92.94 87 SER A N 1
ATOM 666 C CA . SER A 1 87 ? -8.328 -3.358 5.407 1.00 92.94 87 SER A CA 1
ATOM 667 C C . SER A 1 87 ? -9.234 -2.487 4.540 1.00 92.94 87 SER A C 1
ATOM 669 O O . SER A 1 87 ? -8.909 -2.236 3.383 1.00 92.94 87 SER A O 1
ATOM 671 N N . LEU A 1 88 ? -10.299 -1.947 5.129 1.00 93.06 88 LEU A N 1
ATOM 672 C CA . LEU A 1 88 ? -11.215 -1.022 4.482 1.00 93.06 88 LEU A CA 1
ATOM 673 C C . LEU A 1 88 ? -10.537 0.304 4.117 1.00 93.06 88 LEU A C 1
ATO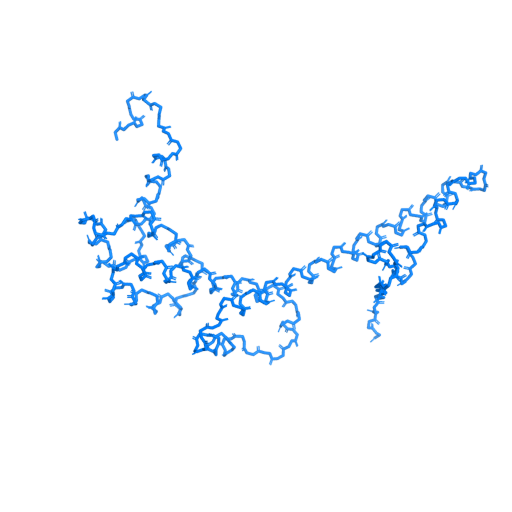M 675 O O . LEU A 1 88 ? -10.571 0.696 2.955 1.00 93.06 88 LEU A O 1
ATOM 679 N N . SER A 1 89 ? -9.858 0.957 5.067 1.00 93.06 89 SER A N 1
ATOM 680 C CA . SER A 1 89 ? -9.110 2.197 4.797 1.00 93.06 89 SER A CA 1
ATOM 681 C C . SER A 1 89 ? -8.096 1.977 3.678 1.00 93.06 89 SER A C 1
ATOM 683 O O . SER A 1 89 ? -8.037 2.748 2.725 1.00 93.06 89 SER A O 1
ATOM 685 N N . LYS A 1 90 ? -7.356 0.867 3.735 1.00 93.06 90 LYS A N 1
ATOM 686 C CA . LYS A 1 90 ? -6.388 0.494 2.705 1.00 93.06 90 LYS A CA 1
ATOM 687 C C . LYS A 1 90 ? -7.031 0.283 1.332 1.00 93.06 90 LYS A C 1
ATOM 689 O O . LYS A 1 90 ? -6.433 0.688 0.339 1.00 93.06 90 LYS A O 1
ATOM 694 N N . TYR A 1 91 ? -8.193 -0.366 1.269 1.00 93.38 91 TYR A N 1
ATOM 695 C CA . TYR A 1 91 ? -8.930 -0.565 0.021 1.00 93.38 91 TYR A CA 1
ATOM 696 C C . TYR A 1 91 ? -9.350 0.778 -0.580 1.00 93.38 91 TYR A C 1
ATOM 698 O O . TYR A 1 91 ? -9.019 1.045 -1.731 1.00 93.38 91 TYR A O 1
ATOM 706 N N . LEU A 1 92 ? -9.998 1.640 0.211 1.00 91.19 92 LEU A N 1
ATOM 707 C CA . LEU A 1 92 ? -10.478 2.952 -0.233 1.00 91.19 92 LEU A CA 1
ATOM 708 C C . LEU A 1 92 ? -9.322 3.851 -0.702 1.00 91.19 92 LEU A C 1
ATOM 710 O O . LEU A 1 92 ? -9.369 4.406 -1.803 1.00 91.19 92 LEU A O 1
ATOM 714 N N . ASP A 1 93 ? -8.246 3.924 0.086 1.00 91.25 93 ASP A N 1
ATOM 715 C CA . ASP A 1 93 ? -7.060 4.724 -0.233 1.00 91.25 93 ASP A CA 1
ATOM 716 C C . ASP A 1 93 ? -6.375 4.251 -1.521 1.00 91.25 93 ASP A C 1
ATOM 718 O O . ASP A 1 93 ? -5.967 5.066 -2.353 1.00 91.25 93 ASP A O 1
ATOM 722 N N . ALA A 1 94 ? -6.226 2.933 -1.691 1.00 90.38 94 ALA A N 1
ATOM 723 C CA . ALA A 1 94 ? -5.595 2.363 -2.874 1.00 90.38 94 ALA A CA 1
ATOM 724 C C . ALA A 1 94 ? -6.492 2.517 -4.109 1.00 90.38 94 ALA A C 1
ATOM 726 O O . ALA A 1 94 ? -6.015 2.951 -5.158 1.00 90.38 94 ALA A O 1
ATOM 727 N N . ALA A 1 95 ? -7.794 2.244 -3.983 1.00 89.12 95 ALA A N 1
ATOM 728 C CA . ALA A 1 95 ? -8.756 2.325 -5.081 1.00 89.12 95 ALA A CA 1
ATOM 729 C C . ALA A 1 95 ? -8.834 3.740 -5.668 1.00 89.12 95 ALA A C 1
ATOM 731 O O . ALA A 1 95 ? -8.862 3.905 -6.888 1.00 89.12 95 ALA A O 1
ATOM 732 N N . ALA A 1 96 ? -8.750 4.771 -4.821 1.00 87.62 96 ALA A N 1
ATOM 733 C CA . ALA A 1 96 ? -8.705 6.164 -5.258 1.00 87.62 96 ALA A CA 1
ATOM 734 C C . ALA A 1 96 ? -7.457 6.514 -6.100 1.00 87.62 96 ALA A C 1
ATOM 736 O O . ALA A 1 96 ? -7.472 7.493 -6.859 1.00 87.62 96 ALA A O 1
ATOM 737 N N . GLN A 1 97 ? -6.372 5.741 -5.984 1.00 88.19 97 GLN A N 1
ATOM 738 C CA . GLN A 1 97 ? -5.099 5.994 -6.666 1.00 88.19 97 GLN A CA 1
ATOM 739 C C . GLN A 1 97 ? -4.938 5.224 -7.981 1.00 88.19 97 GLN A C 1
ATOM 741 O O . GLN A 1 97 ? -4.218 5.710 -8.853 1.00 88.19 97 GLN A O 1
ATOM 746 N N . VAL A 1 98 ? -5.597 4.071 -8.150 1.00 89.12 98 VAL A N 1
ATOM 747 C CA . VAL A 1 98 ? -5.434 3.232 -9.351 1.00 89.12 98 VAL A CA 1
ATOM 748 C C . VAL A 1 98 ? -6.095 3.889 -10.565 1.00 89.12 98 VAL A C 1
ATOM 750 O O . VAL A 1 98 ? -7.314 4.054 -10.629 1.00 89.12 98 VAL A O 1
ATOM 753 N N . GLN A 1 99 ? -5.295 4.246 -11.567 1.00 84.56 99 GLN A N 1
ATOM 754 C CA . GLN A 1 99 ? -5.781 4.865 -12.802 1.00 84.56 99 GLN A CA 1
ATOM 755 C C . GLN A 1 99 ? -6.584 3.880 -13.652 1.00 84.56 99 GLN A C 1
ATOM 757 O O . GLN A 1 99 ? -7.579 4.267 -14.263 1.00 84.56 99 GLN A O 1
ATOM 762 N N . THR A 1 100 ? -6.189 2.608 -13.661 1.00 85.19 100 THR A N 1
ATOM 763 C CA . THR A 1 100 ? -6.897 1.539 -14.375 1.00 85.19 100 THR A CA 1
ATOM 764 C C . THR A 1 100 ? -8.334 1.391 -13.876 1.00 85.19 100 THR A C 1
ATOM 766 O O . THR A 1 100 ? -9.251 1.290 -14.688 1.00 85.19 100 THR A O 1
ATOM 769 N N . LEU A 1 101 ? -8.557 1.476 -12.559 1.00 86.31 101 LEU A N 1
ATOM 770 C CA . LEU A 1 101 ? -9.902 1.411 -11.976 1.00 86.31 101 LEU A CA 1
ATOM 771 C C . LEU A 1 101 ? -10.748 2.634 -12.342 1.00 86.31 101 LEU A C 1
ATOM 773 O O . LEU A 1 101 ? -11.936 2.481 -12.581 1.00 86.31 101 LEU A O 1
ATOM 777 N N . LYS A 1 102 ? -10.145 3.825 -12.471 1.00 82.06 102 LYS A N 1
ATOM 778 C CA . LYS A 1 102 ? -10.851 5.039 -12.929 1.00 82.06 102 LYS A CA 1
ATOM 779 C C . LYS A 1 102 ? -11.281 4.974 -14.393 1.00 82.06 102 LYS A C 1
ATOM 781 O O . LYS A 1 102 ? -12.242 5.634 -14.773 1.00 82.06 102 LYS A O 1
ATOM 786 N N . LYS A 1 103 ? -10.534 4.240 -15.223 1.00 81.25 103 LYS A N 1
ATOM 787 C CA . LYS A 1 103 ? -10.864 4.027 -16.639 1.00 81.25 103 LYS A CA 1
ATOM 788 C C . LYS A 1 103 ? -11.900 2.918 -16.826 1.00 81.25 103 LYS A C 1
ATOM 790 O O . LYS A 1 103 ? -12.646 2.946 -17.801 1.00 81.25 103 LYS A O 1
ATOM 795 N N . GLY A 1 104 ? -11.942 1.948 -15.915 1.00 77.88 104 GLY A N 1
ATOM 796 C CA . GLY A 1 104 ? -12.985 0.932 -15.884 1.00 77.88 104 GLY A CA 1
ATOM 797 C C . GLY A 1 104 ? -14.317 1.525 -15.426 1.00 77.88 104 GLY A C 1
ATOM 798 O O . GLY A 1 104 ? -14.367 2.276 -14.460 1.00 77.88 104 GLY A O 1
ATOM 799 N N . ALA A 1 105 ? -15.417 1.161 -16.085 1.00 77.25 105 ALA A N 1
ATOM 800 C CA . ALA A 1 105 ? -16.767 1.439 -15.591 1.00 77.25 105 ALA A CA 1
ATOM 801 C C . ALA A 1 105 ? -17.118 0.474 -14.438 1.00 77.25 105 ALA A C 1
ATOM 803 O O . ALA A 1 105 ? -18.011 -0.360 -14.566 1.00 77.25 105 ALA A O 1
ATOM 804 N N . ILE A 1 106 ? -16.340 0.524 -13.354 1.00 85.25 106 ILE A N 1
ATOM 805 C CA . ILE A 1 106 ? -16.459 -0.370 -12.198 1.00 85.25 106 ILE A CA 1
ATOM 806 C C . ILE A 1 106 ? -17.150 0.382 -11.064 1.00 85.25 106 ILE A C 1
ATOM 808 O O . ILE A 1 106 ? -16.738 1.482 -10.699 1.00 85.25 106 ILE A O 1
ATOM 812 N N . ASP A 1 107 ? -18.167 -0.244 -10.479 1.00 88.44 107 ASP A N 1
ATOM 813 C CA . ASP A 1 107 ? -18.762 0.210 -9.227 1.00 88.44 107 ASP A CA 1
ATOM 814 C C . ASP A 1 107 ? -17.942 -0.335 -8.046 1.00 88.44 107 ASP A C 1
ATOM 816 O O . ASP A 1 107 ? -18.037 -1.507 -7.672 1.00 88.44 107 ASP A O 1
ATOM 820 N N . LEU A 1 108 ? -17.062 0.513 -7.509 1.00 87.75 108 LEU A N 1
ATOM 821 C CA . LEU A 1 108 ? -16.134 0.147 -6.436 1.00 87.75 108 LEU A CA 1
ATOM 822 C C . LEU A 1 108 ? -16.833 -0.106 -5.097 1.00 87.75 108 LEU A C 1
ATOM 824 O O . LEU A 1 108 ? -16.291 -0.862 -4.289 1.00 87.75 108 LEU A O 1
ATOM 828 N N . GLU A 1 109 ? -18.001 0.503 -4.883 1.00 87.69 109 GLU A N 1
ATOM 829 C CA . GLU A 1 109 ? -18.806 0.321 -3.672 1.00 87.69 109 GLU A CA 1
ATOM 830 C C . GLU A 1 109 ? -19.498 -1.041 -3.704 1.00 87.69 109 GLU A C 1
ATOM 832 O O . GLU A 1 109 ? -19.392 -1.807 -2.750 1.00 87.69 109 GLU A O 1
ATOM 837 N N . MET A 1 110 ? -20.097 -1.424 -4.839 1.00 90.81 110 MET A N 1
ATOM 838 C CA . MET A 1 110 ? -20.655 -2.776 -4.970 1.00 90.81 110 MET A CA 1
ATOM 839 C C . MET A 1 110 ? -19.581 -3.864 -4.837 1.00 90.81 110 MET A C 1
ATOM 841 O O . MET A 1 110 ? -19.808 -4.880 -4.183 1.00 90.81 110 MET A O 1
ATOM 845 N N . ALA A 1 111 ? -18.392 -3.657 -5.414 1.00 91.69 111 ALA A N 1
ATOM 846 C CA . ALA A 1 111 ? -17.283 -4.603 -5.268 1.00 91.69 111 ALA A CA 1
ATOM 847 C C . ALA A 1 111 ? -16.808 -4.726 -3.807 1.00 91.69 111 ALA A C 1
ATOM 849 O O . ALA A 1 111 ? -16.436 -5.813 -3.357 1.00 91.69 111 ALA A O 1
ATOM 850 N N . LEU A 1 112 ? -16.837 -3.621 -3.057 1.00 90.69 112 LEU A N 1
ATOM 851 C CA . LEU A 1 112 ? -16.527 -3.607 -1.632 1.00 90.69 112 LEU A CA 1
ATOM 852 C C . LEU A 1 112 ? -17.573 -4.382 -0.819 1.00 90.69 112 LEU A C 1
ATOM 854 O O . LEU A 1 112 ? -17.200 -5.212 0.013 1.00 90.69 112 LEU A O 1
ATOM 858 N N . ASP A 1 113 ? -18.859 -4.159 -1.086 1.00 90.56 113 ASP A N 1
ATOM 859 C CA . ASP A 1 113 ? -19.957 -4.878 -0.433 1.00 90.56 113 ASP A CA 1
ATOM 860 C C . ASP A 1 113 ? -19.878 -6.387 -0.692 1.00 90.56 113 ASP A C 1
ATOM 862 O O . ASP A 1 113 ? -20.062 -7.200 0.219 1.00 90.56 113 ASP A O 1
ATOM 866 N N . GLU A 1 114 ? -19.543 -6.790 -1.918 1.00 93.50 114 GLU A N 1
ATOM 867 C CA . GLU A 1 114 ? -19.300 -8.192 -2.248 1.00 93.50 114 GLU A CA 1
ATOM 868 C C . GLU A 1 114 ? -18.105 -8.767 -1.481 1.00 93.50 114 GLU A C 1
ATOM 870 O O . GLU A 1 114 ? -18.200 -9.877 -0.953 1.00 93.50 114 GLU A O 1
ATOM 875 N N . ALA A 1 115 ? -17.007 -8.016 -1.368 1.00 93.62 115 ALA A N 1
ATOM 876 C CA . ALA A 1 115 ? -15.822 -8.448 -0.632 1.00 93.62 115 ALA A CA 1
ATOM 877 C C . ALA A 1 115 ? -16.085 -8.590 0.876 1.00 93.62 115 ALA A C 1
ATOM 879 O O . ALA A 1 115 ? -15.591 -9.531 1.500 1.00 93.62 115 ALA A O 1
ATOM 880 N N . LEU A 1 116 ? -16.887 -7.694 1.459 1.00 89.00 116 LEU A N 1
ATOM 881 C CA . LEU A 1 116 ? -17.357 -7.793 2.843 1.00 89.00 116 LEU A CA 1
ATOM 882 C C . LEU A 1 116 ? -18.262 -9.015 3.034 1.00 89.00 116 LEU A C 1
ATOM 884 O O . LEU A 1 116 ? -18.065 -9.792 3.965 1.00 89.00 116 LEU A O 1
ATOM 888 N N . ARG A 1 117 ? -19.217 -9.233 2.122 1.00 91.69 117 ARG A N 1
ATOM 889 C CA . ARG A 1 117 ? -20.142 -10.377 2.169 1.00 91.69 117 ARG A CA 1
ATOM 890 C C . ARG A 1 117 ? -19.426 -11.726 2.053 1.00 91.69 117 ARG A C 1
ATOM 892 O O . ARG A 1 117 ? -19.903 -12.714 2.606 1.00 91.69 117 ARG A O 1
ATOM 899 N N . LEU A 1 118 ? -18.328 -11.780 1.301 1.00 93.38 118 LEU A N 1
ATOM 900 C CA . LEU A 1 118 ? -17.516 -12.982 1.090 1.00 93.38 118 LEU A CA 1
ATOM 901 C C . LEU A 1 118 ? -16.361 -13.133 2.095 1.00 93.38 118 LEU A C 1
ATOM 903 O O . LEU A 1 118 ? -15.602 -14.092 1.977 1.00 93.38 118 LEU A O 1
ATOM 907 N N . ASP A 1 119 ? -16.224 -12.211 3.053 1.00 89.50 119 ASP A N 1
ATOM 908 C CA . ASP A 1 119 ? -15.135 -12.176 4.039 1.00 89.50 119 ASP A CA 1
ATOM 909 C C . ASP A 1 119 ? -13.727 -12.194 3.401 1.00 89.50 119 ASP A C 1
ATOM 911 O O . ASP A 1 119 ? -12.790 -12.836 3.874 1.00 89.50 119 ASP A O 1
ATOM 915 N N . CYS A 1 120 ? -13.570 -11.491 2.272 1.00 93.12 120 CYS A N 1
ATOM 916 C CA . CYS A 1 120 ? -12.318 -11.420 1.509 1.00 93.12 120 CYS A CA 1
ATOM 917 C C . CYS A 1 120 ? -11.794 -9.986 1.315 1.00 93.12 120 CYS A C 1
ATOM 919 O O . CYS A 1 120 ? -10.949 -9.728 0.450 1.00 93.12 120 CYS A O 1
ATOM 921 N N . LEU A 1 121 ? -12.250 -9.045 2.152 1.00 92.56 121 LEU A N 1
ATOM 922 C CA . LEU A 1 121 ? -11.842 -7.635 2.118 1.00 92.56 121 LEU A CA 1
ATOM 923 C C . LEU A 1 121 ? -10.320 -7.450 2.195 1.00 92.56 121 LEU A C 1
ATOM 925 O O . LEU A 1 121 ? -9.764 -6.590 1.519 1.00 92.56 121 LEU A O 1
ATOM 929 N N . ASN A 1 122 ? -9.630 -8.253 3.003 1.00 92.62 122 ASN A N 1
ATOM 930 C CA . ASN A 1 122 ? -8.172 -8.217 3.107 1.00 92.62 122 ASN A CA 1
ATOM 931 C C . ASN A 1 122 ? -7.486 -8.498 1.757 1.00 92.62 122 ASN A C 1
ATOM 933 O O . ASN A 1 122 ? -6.603 -7.742 1.353 1.00 92.62 122 ASN A O 1
ATOM 937 N N . VAL A 1 123 ? -7.928 -9.538 1.043 1.00 94.56 123 VAL A N 1
ATOM 938 C CA . VAL A 1 123 ? -7.405 -9.933 -0.270 1.00 94.56 123 VAL A CA 1
ATOM 939 C C . VAL A 1 123 ? -7.735 -8.871 -1.313 1.00 94.56 123 VAL A C 1
ATOM 941 O O . VAL A 1 123 ? -6.855 -8.483 -2.078 1.00 94.56 123 VAL A O 1
ATOM 944 N N . ALA A 1 124 ? -8.965 -8.349 -1.313 1.00 93.88 124 ALA A N 1
ATOM 945 C CA . ALA A 1 124 ? -9.367 -7.264 -2.206 1.00 93.88 124 ALA A CA 1
ATOM 946 C C . ALA A 1 124 ? -8.519 -5.998 -1.976 1.00 93.88 124 ALA A C 1
ATOM 948 O O . ALA A 1 124 ? -7.979 -5.423 -2.922 1.00 93.88 124 ALA A O 1
ATOM 949 N N . ALA A 1 125 ? -8.319 -5.600 -0.717 1.00 93.44 125 ALA A N 1
ATOM 950 C CA . ALA A 1 125 ? -7.474 -4.467 -0.349 1.00 93.44 125 ALA A CA 1
ATOM 951 C C . ALA A 1 125 ? -6.006 -4.674 -0.754 1.00 93.44 125 ALA A C 1
ATOM 953 O O . ALA A 1 125 ? -5.334 -3.731 -1.176 1.00 93.44 125 ALA A O 1
ATOM 954 N N . ASP A 1 126 ? -5.482 -5.895 -0.621 1.00 94.06 126 ASP A N 1
ATOM 955 C CA . ASP A 1 126 ? -4.143 -6.243 -1.095 1.00 94.06 126 ASP A CA 1
ATOM 956 C C . ASP A 1 126 ? -4.033 -6.181 -2.618 1.00 94.06 126 ASP A C 1
ATOM 958 O O . ASP A 1 126 ? -3.091 -5.572 -3.123 1.00 94.06 126 ASP A O 1
ATOM 962 N N . LEU A 1 127 ? -5.004 -6.730 -3.348 1.00 94.00 127 LEU A N 1
ATOM 963 C CA . LEU A 1 127 ? -5.036 -6.702 -4.809 1.00 94.00 127 LEU A CA 1
ATOM 964 C C . LEU A 1 127 ? -4.994 -5.267 -5.341 1.00 94.00 127 LEU A C 1
ATOM 966 O O . LEU A 1 127 ? -4.130 -4.935 -6.154 1.00 94.00 127 LEU A O 1
ATOM 970 N N . VAL A 1 128 ? -5.884 -4.401 -4.846 1.00 93.75 128 VAL A N 1
ATOM 971 C CA . VAL A 1 128 ? -5.944 -2.998 -5.278 1.00 93.75 128 VAL A CA 1
ATOM 972 C C . VAL A 1 128 ? -4.649 -2.269 -4.922 1.00 93.75 128 VAL A C 1
ATOM 974 O O . VAL A 1 128 ? -4.109 -1.539 -5.752 1.00 93.75 128 VAL A O 1
ATOM 977 N N . LYS A 1 129 ? -4.074 -2.526 -3.739 1.00 93.38 129 LYS A N 1
ATOM 978 C CA . LYS A 1 129 ? -2.775 -1.950 -3.366 1.00 93.38 129 LYS A CA 1
ATOM 979 C C . LYS A 1 129 ? -1.658 -2.381 -4.317 1.00 93.38 129 LYS A C 1
ATOM 981 O O . LYS A 1 129 ? -0.826 -1.558 -4.696 1.00 93.38 129 LYS A O 1
ATOM 986 N N . GLN A 1 130 ? -1.605 -3.661 -4.685 1.00 93.88 130 GLN A N 1
ATOM 987 C CA . GLN A 1 130 ? -0.591 -4.142 -5.622 1.00 93.88 130 GLN A CA 1
ATOM 988 C C . GLN A 1 130 ? -0.787 -3.547 -7.015 1.00 93.88 130 GLN A C 1
ATOM 990 O O . GLN A 1 130 ? 0.202 -3.182 -7.649 1.00 93.88 130 GLN A O 1
ATOM 995 N N . ALA A 1 131 ? -2.033 -3.350 -7.452 1.00 92.94 131 ALA A N 1
ATOM 996 C CA . ALA A 1 131 ? -2.322 -2.626 -8.684 1.00 92.94 131 ALA A CA 1
ATOM 997 C C . ALA A 1 131 ? -1.770 -1.188 -8.634 1.00 92.94 131 ALA A C 1
ATOM 999 O O . ALA A 1 131 ? -1.051 -0.781 -9.546 1.00 92.94 131 ALA A O 1
ATOM 1000 N N . THR A 1 132 ? -1.996 -0.449 -7.537 1.00 92.19 132 THR A N 1
ATOM 1001 C CA . THR A 1 132 ? -1.424 0.898 -7.352 1.00 92.19 132 THR A CA 1
ATOM 1002 C C . THR A 1 132 ? 0.105 0.883 -7.410 1.00 92.19 132 THR A C 1
ATOM 1004 O O . THR A 1 132 ? 0.718 1.709 -8.088 1.00 92.19 132 THR A O 1
ATOM 1007 N N . ASN A 1 133 ? 0.742 -0.060 -6.709 1.00 92.88 133 ASN A N 1
ATOM 1008 C CA . ASN A 1 133 ? 2.200 -0.175 -6.681 1.00 92.88 133 ASN A CA 1
ATOM 1009 C C . ASN A 1 133 ? 2.774 -0.469 -8.069 1.00 92.88 133 ASN A C 1
ATOM 1011 O O . ASN A 1 133 ? 3.809 0.096 -8.437 1.00 92.88 133 ASN A O 1
ATOM 1015 N N . LEU A 1 134 ? 2.116 -1.342 -8.834 1.00 92.56 134 LEU A N 1
ATOM 1016 C CA . LEU A 1 134 ? 2.535 -1.696 -10.183 1.00 92.56 134 LEU A CA 1
ATOM 1017 C C . LEU A 1 134 ? 2.461 -0.476 -11.106 1.00 92.56 134 LEU A C 1
ATOM 1019 O O . LEU A 1 134 ? 3.458 -0.150 -11.745 1.00 92.56 134 LEU A O 1
ATOM 1023 N N . GLU A 1 135 ? 1.347 0.260 -11.103 1.00 90.75 135 GLU A N 1
ATOM 1024 C CA . GLU A 1 135 ? 1.201 1.487 -11.899 1.00 90.75 135 GLU A CA 1
ATOM 1025 C C . GLU A 1 135 ? 2.274 2.532 -11.558 1.00 90.75 135 GLU A C 1
ATOM 1027 O O . GLU A 1 135 ? 2.934 3.081 -12.445 1.00 90.75 135 GLU A O 1
ATOM 1032 N N . GLN A 1 136 ? 2.509 2.781 -10.266 1.00 91.31 136 GLN A N 1
ATOM 1033 C CA . GLN A 1 136 ? 3.544 3.719 -9.825 1.00 91.31 136 GLN A CA 1
ATOM 1034 C C . GLN A 1 136 ? 4.950 3.262 -10.231 1.00 91.31 136 GLN A C 1
ATOM 1036 O O . GLN A 1 136 ? 5.791 4.090 -10.593 1.00 91.31 136 GLN A O 1
ATOM 1041 N N . THR A 1 137 ? 5.221 1.958 -10.169 1.00 92.81 137 THR A N 1
ATOM 1042 C CA . THR A 1 137 ? 6.510 1.382 -10.567 1.00 92.81 137 THR A CA 1
ATOM 1043 C C . THR A 1 137 ? 6.722 1.516 -12.067 1.00 92.81 137 THR A C 1
ATOM 1045 O O . THR A 1 137 ? 7.797 1.942 -12.477 1.00 92.81 137 THR A O 1
ATOM 1048 N N . VAL A 1 138 ? 5.694 1.270 -12.882 1.00 90.12 138 VAL A N 1
ATOM 1049 C CA . VAL A 1 138 ? 5.743 1.490 -14.335 1.00 90.12 138 VAL A CA 1
ATOM 1050 C C . VAL A 1 138 ? 5.999 2.968 -14.657 1.00 90.12 138 VAL A C 1
ATOM 1052 O O . VAL A 1 138 ? 6.860 3.277 -15.480 1.00 90.12 138 VAL A O 1
ATOM 1055 N N . GLY A 1 139 ? 5.349 3.905 -13.958 1.00 88.69 139 GLY A N 1
ATOM 1056 C CA . GLY A 1 139 ? 5.619 5.341 -14.121 1.00 88.69 139 GLY A CA 1
ATOM 1057 C C . GLY A 1 139 ? 7.059 5.737 -13.760 1.00 88.69 139 GLY A C 1
ATOM 1058 O O . GLY A 1 139 ? 7.721 6.488 -14.486 1.00 88.69 139 GLY A O 1
ATOM 1059 N N . LYS A 1 140 ? 7.592 5.202 -12.655 1.00 92.50 140 LYS A N 1
ATOM 1060 C CA . LYS A 1 140 ? 8.995 5.408 -12.247 1.00 92.50 140 LYS A CA 1
ATOM 1061 C C . LYS A 1 140 ? 9.978 4.775 -13.231 1.00 92.50 140 LYS A C 1
ATOM 1063 O O . LYS A 1 140 ? 10.999 5.385 -13.549 1.00 92.50 140 LYS A O 1
ATOM 1068 N N . LEU A 1 141 ? 9.665 3.587 -13.738 1.00 89.94 141 LEU A N 1
ATOM 1069 C CA . LEU A 1 141 ? 10.452 2.913 -14.761 1.00 89.94 141 LEU A CA 1
ATOM 1070 C C . LEU A 1 141 ? 10.533 3.779 -16.017 1.00 89.94 141 LEU A C 1
ATOM 1072 O O . LEU A 1 141 ? 11.629 4.081 -16.472 1.00 89.94 141 LEU A O 1
ATOM 1076 N N . PHE A 1 142 ? 9.394 4.260 -16.517 1.00 88.44 142 PHE A N 1
ATOM 1077 C CA . PHE A 1 142 ? 9.337 5.105 -17.707 1.00 88.44 142 PHE A CA 1
ATOM 1078 C C . PHE A 1 142 ? 10.157 6.393 -17.568 1.00 88.44 142 PHE A C 1
ATOM 1080 O O . PHE A 1 142 ? 10.925 6.757 -18.459 1.00 88.44 142 PHE A O 1
ATOM 1087 N N . THR A 1 143 ? 10.027 7.087 -16.436 1.00 90.88 143 THR A N 1
ATOM 1088 C CA . THR A 1 143 ? 10.796 8.316 -16.173 1.00 90.88 143 THR A CA 1
ATOM 1089 C C . THR A 1 143 ? 12.297 8.050 -16.054 1.00 90.88 143 THR A C 1
ATOM 1091 O O . THR A 1 143 ? 13.102 8.827 -16.571 1.00 90.88 143 THR A O 1
ATOM 1094 N N . THR A 1 144 ? 12.682 6.936 -15.429 1.00 91.31 144 THR A N 1
ATOM 1095 C CA . THR A 1 144 ? 14.085 6.515 -15.304 1.00 91.31 144 THR A CA 1
ATOM 1096 C C . THR A 1 144 ? 14.666 6.130 -16.659 1.00 91.31 144 THR A C 1
ATOM 1098 O O . THR A 1 144 ? 15.763 6.564 -16.999 1.00 91.31 144 THR A O 1
ATOM 1101 N N . TRP A 1 145 ? 13.903 5.392 -17.460 1.00 89.44 145 TRP A N 1
ATOM 1102 C CA . TRP A 1 145 ? 14.275 4.973 -18.804 1.00 89.44 145 TRP A CA 1
ATOM 1103 C C . TRP A 1 145 ? 14.493 6.165 -19.740 1.00 89.44 145 TRP A C 1
ATOM 1105 O O . TRP A 1 145 ? 15.559 6.283 -20.341 1.00 89.44 145 TRP A O 1
ATOM 1115 N N . LYS A 1 146 ? 13.564 7.131 -19.769 1.00 89.31 146 LYS A N 1
ATOM 1116 C CA . LYS A 1 146 ? 13.746 8.381 -20.529 1.00 89.31 146 LYS A CA 1
ATOM 1117 C C . LYS A 1 146 ? 14.990 9.152 -20.097 1.00 89.31 146 LYS A C 1
ATOM 1119 O O . LYS A 1 146 ? 15.723 9.680 -20.930 1.00 89.31 146 LYS A O 1
ATOM 1124 N N . ARG A 1 147 ? 15.244 9.229 -18.788 1.00 91.88 147 ARG A N 1
ATOM 1125 C CA . ARG A 1 147 ? 16.442 9.889 -18.260 1.00 91.88 147 ARG A CA 1
ATOM 1126 C C . ARG A 1 147 ? 17.720 9.159 -18.676 1.00 91.88 147 ARG A C 1
ATOM 1128 O O . ARG A 1 147 ? 18.700 9.830 -18.987 1.00 91.88 147 ARG A O 1
ATOM 1135 N N . LEU A 1 148 ? 17.713 7.827 -18.671 1.00 89.88 148 LEU A N 1
ATOM 1136 C CA . LEU A 1 148 ? 18.845 7.009 -19.101 1.00 89.88 148 LEU A CA 1
ATOM 1137 C C . LEU A 1 148 ? 19.164 7.250 -20.581 1.00 89.88 148 LEU A C 1
ATOM 1139 O O . LEU A 1 148 ? 20.319 7.524 -20.892 1.00 89.88 148 LEU A O 1
ATOM 1143 N N . GLY A 1 149 ? 18.149 7.254 -21.453 1.00 88.12 149 GLY A N 1
ATOM 1144 C CA . GLY A 1 149 ? 18.308 7.595 -22.873 1.00 88.12 149 GLY A CA 1
ATOM 1145 C C . GLY A 1 149 ? 18.934 8.978 -23.075 1.00 88.12 149 GLY A C 1
ATOM 1146 O O . GLY A 1 149 ? 19.984 9.095 -23.696 1.00 88.12 149 GLY A O 1
ATOM 1147 N N . ASN A 1 150 ? 18.394 10.012 -22.419 1.00 90.69 150 ASN A N 1
ATOM 1148 C CA . ASN A 1 150 ? 18.937 11.375 -22.515 1.00 90.69 150 ASN A CA 1
ATOM 1149 C C . ASN A 1 150 ? 20.406 11.483 -22.058 1.00 90.69 150 ASN A C 1
ATOM 1151 O O . ASN A 1 150 ? 21.173 12.289 -22.589 1.00 90.69 150 ASN A O 1
ATOM 1155 N N . LEU A 1 151 ? 20.802 10.720 -21.032 1.00 91.56 151 LEU A N 1
ATOM 1156 C CA . LEU A 1 151 ? 22.188 10.685 -20.559 1.00 91.56 151 LEU A CA 1
ATOM 1157 C C . LEU A 1 151 ? 23.100 9.938 -21.535 1.00 91.56 151 LEU A C 1
ATOM 1159 O O . LEU A 1 151 ? 24.225 10.387 -21.750 1.00 91.56 151 LEU A O 1
ATOM 1163 N N . ALA A 1 152 ? 22.622 8.841 -22.124 1.00 88.00 152 ALA A N 1
ATOM 1164 C CA . ALA A 1 152 ? 23.348 8.092 -23.143 1.00 88.00 152 ALA A CA 1
ATOM 1165 C C . ALA A 1 152 ? 23.594 8.951 -24.393 1.00 88.00 152 ALA A C 1
ATOM 1167 O O . ALA A 1 152 ? 24.736 9.042 -24.843 1.00 88.00 152 ALA A O 1
ATOM 1168 N N . ASP A 1 153 ? 22.575 9.671 -24.871 1.00 87.75 153 ASP A N 1
ATOM 1169 C CA . ASP A 1 153 ? 22.679 10.586 -26.015 1.00 87.75 153 ASP A CA 1
ATOM 1170 C C . ASP A 1 153 ? 23.682 11.711 -25.754 1.00 87.75 153 ASP A C 1
ATOM 1172 O O . ASP A 1 153 ? 24.563 11.995 -26.569 1.00 87.75 153 ASP A O 1
ATOM 1176 N N . ARG A 1 154 ? 23.598 12.338 -24.576 1.00 89.62 154 ARG A N 1
ATOM 1177 C CA . ARG A 1 154 ? 24.538 13.389 -24.183 1.00 89.62 154 ARG A CA 1
ATOM 1178 C C . ARG A 1 154 ? 25.966 12.858 -24.098 1.00 89.62 154 ARG A C 1
ATOM 1180 O O . ARG A 1 154 ? 26.879 13.477 -24.636 1.00 89.62 154 ARG A O 1
ATOM 1187 N N . LEU A 1 155 ? 26.160 11.703 -23.461 1.00 86.50 155 LEU A N 1
ATOM 1188 C CA . LEU A 1 155 ? 27.477 11.085 -23.341 1.00 86.50 155 LEU A CA 1
ATOM 1189 C C . LEU A 1 155 ? 28.037 10.705 -24.716 1.00 86.50 155 LEU A C 1
ATOM 1191 O O . LEU A 1 155 ? 29.233 10.875 -24.942 1.00 86.50 155 LEU A O 1
ATOM 1195 N N . TYR A 1 156 ? 27.198 10.243 -25.645 1.00 86.00 156 TYR A N 1
ATOM 1196 C CA . TYR A 1 156 ? 27.583 9.933 -27.022 1.00 86.00 156 TYR A CA 1
ATOM 1197 C C . TYR A 1 156 ? 28.113 11.165 -27.771 1.00 86.00 156 TYR A C 1
ATOM 1199 O O . TYR A 1 156 ? 29.141 11.078 -28.452 1.00 86.00 156 TYR A O 1
ATOM 1207 N N . VAL A 1 157 ? 27.433 12.309 -27.625 1.00 86.44 157 VAL A N 1
ATOM 1208 C CA . VAL A 1 157 ? 27.853 13.596 -28.206 1.00 86.44 157 VAL A CA 1
ATOM 1209 C C . VAL A 1 157 ? 29.156 14.083 -27.565 1.00 86.44 157 VAL A C 1
ATOM 1211 O O . VAL A 1 157 ? 30.086 14.452 -28.282 1.00 86.44 157 VAL A O 1
ATOM 1214 N N . ASP A 1 158 ? 29.257 14.016 -26.236 1.00 83.81 158 ASP A N 1
ATOM 1215 C CA . ASP A 1 158 ? 30.396 14.543 -25.472 1.00 83.81 158 ASP A CA 1
ATOM 1216 C C . ASP A 1 158 ? 31.679 13.704 -25.648 1.00 83.81 158 ASP A C 1
ATOM 1218 O O . ASP A 1 158 ? 32.789 14.237 -25.615 1.00 83.81 158 ASP A O 1
ATOM 1222 N N . THR A 1 159 ? 31.564 12.386 -25.849 1.00 78.38 159 THR A N 1
ATOM 1223 C CA . THR A 1 159 ? 32.733 11.486 -25.917 1.00 78.38 159 THR A CA 1
ATOM 1224 C C . THR A 1 159 ? 33.454 11.476 -27.260 1.00 78.38 159 THR A C 1
ATOM 1226 O O . THR A 1 159 ? 34.585 10.990 -27.325 1.00 78.38 159 THR A O 1
ATOM 1229 N N . GLY A 1 160 ? 32.877 12.034 -28.329 1.00 71.81 160 GLY A N 1
ATOM 1230 C CA . GLY A 1 160 ? 33.505 12.038 -29.656 1.00 71.81 160 GLY A CA 1
ATOM 1231 C C . GLY A 1 160 ? 33.930 10.637 -30.144 1.00 71.81 160 GLY A C 1
ATOM 1232 O O . GLY A 1 160 ? 33.527 9.611 -29.591 1.00 71.81 160 GLY A O 1
ATOM 1233 N N . ALA A 1 161 ? 34.741 10.572 -31.205 1.00 67.25 161 ALA A N 1
ATOM 1234 C CA . ALA A 1 161 ? 35.211 9.301 -31.783 1.00 67.25 161 ALA A CA 1
ATOM 1235 C C . ALA A 1 161 ? 36.424 8.691 -31.046 1.00 67.25 161 ALA A C 1
ATOM 1237 O O . ALA A 1 161 ? 36.711 7.507 -31.199 1.00 67.25 161 ALA A O 1
ATOM 1238 N N . SER A 1 162 ? 37.131 9.478 -30.231 1.00 68.19 162 SER A N 1
ATOM 1239 C CA . SER A 1 162 ? 38.435 9.102 -29.663 1.00 68.19 162 SER A CA 1
ATOM 1240 C C . SER A 1 162 ? 38.367 8.333 -28.334 1.00 68.19 162 SER A C 1
ATOM 1242 O O . SER A 1 162 ? 39.404 8.106 -27.718 1.00 68.19 162 SER A O 1
ATOM 1244 N N . ASN A 1 163 ? 37.176 7.926 -27.875 1.00 81.75 163 ASN A N 1
ATOM 1245 C CA . ASN A 1 163 ? 36.966 7.269 -26.577 1.00 81.75 163 ASN A CA 1
ATOM 1246 C C . ASN A 1 163 ? 36.305 5.879 -26.725 1.00 81.75 163 ASN A C 1
ATOM 1248 O O . ASN A 1 163 ? 35.106 5.729 -26.474 1.00 81.75 163 ASN A O 1
ATOM 1252 N N . PRO A 1 164 ? 37.063 4.833 -27.108 1.00 82.38 164 PRO A N 1
ATOM 1253 C CA . PRO A 1 164 ? 36.507 3.520 -27.454 1.00 82.38 164 PRO A CA 1
ATOM 1254 C C . PRO A 1 164 ? 35.840 2.795 -26.273 1.00 82.38 164 PRO A C 1
ATOM 1256 O O . PRO A 1 164 ? 34.835 2.112 -26.456 1.00 82.38 164 PRO A O 1
ATOM 1259 N N . HIS A 1 165 ? 36.340 2.970 -25.048 1.00 86.62 165 HIS A N 1
ATOM 1260 C CA . HIS A 1 165 ? 35.762 2.321 -23.864 1.00 86.62 165 HIS A CA 1
ATOM 1261 C C . HIS A 1 165 ? 34.388 2.885 -23.491 1.00 86.62 165 HIS A C 1
ATOM 1263 O O . HIS A 1 165 ? 33.487 2.129 -23.137 1.00 86.62 165 HIS A O 1
ATOM 1269 N N . LEU A 1 166 ? 34.204 4.202 -23.621 1.00 84.44 166 LEU A N 1
ATOM 1270 C CA . LEU A 1 166 ? 32.910 4.837 -23.366 1.00 84.44 166 LEU A CA 1
ATOM 1271 C C . LEU A 1 166 ? 31.891 4.479 -24.452 1.00 84.44 166 LEU A C 1
ATOM 1273 O O . LEU A 1 166 ? 30.720 4.280 -24.144 1.00 84.44 166 LEU A O 1
ATOM 1277 N N . ARG A 1 167 ? 32.343 4.294 -25.699 1.00 84.38 167 ARG A N 1
ATOM 1278 C CA . ARG A 1 167 ? 31.508 3.755 -26.782 1.00 84.38 167 ARG A CA 1
ATOM 1279 C C . ARG A 1 167 ? 31.050 2.328 -26.494 1.00 84.38 167 ARG A C 1
ATOM 1281 O O . ARG A 1 167 ? 29.864 2.060 -26.599 1.00 84.38 167 ARG A O 1
ATOM 1288 N N . SER A 1 168 ? 31.954 1.451 -26.054 1.00 86.88 168 SER A N 1
ATOM 1289 C CA . SER A 1 168 ? 31.589 0.082 -25.668 1.00 86.88 168 SER A CA 1
ATOM 1290 C C . SER A 1 168 ? 30.582 0.051 -24.516 1.00 86.88 168 SER A C 1
ATOM 1292 O O . SER A 1 168 ? 29.665 -0.763 -24.543 1.00 86.88 168 SER A O 1
ATOM 1294 N N . LEU A 1 169 ? 30.727 0.936 -23.522 1.00 87.69 169 LEU A N 1
ATOM 1295 C CA . LEU A 1 169 ? 29.763 1.064 -22.427 1.00 87.69 169 LEU A CA 1
ATOM 1296 C C . LEU A 1 169 ? 28.379 1.480 -22.946 1.00 87.69 169 LEU A C 1
ATOM 1298 O O . LEU A 1 169 ? 27.383 0.868 -22.568 1.00 87.69 169 LEU A O 1
ATOM 1302 N N . LEU A 1 170 ? 28.318 2.480 -23.830 1.00 86.50 170 LEU A N 1
ATOM 1303 C CA . LEU A 1 170 ? 27.068 2.919 -24.453 1.00 86.50 170 LEU A CA 1
ATOM 1304 C C . LEU A 1 170 ? 26.407 1.797 -25.262 1.00 86.50 170 LEU A C 1
ATOM 1306 O O . LEU A 1 170 ? 25.214 1.578 -25.098 1.00 86.50 170 LEU A O 1
ATOM 1310 N N . THR A 1 171 ? 27.175 1.043 -26.052 1.00 86.19 171 THR A N 1
ATOM 1311 C CA . THR A 1 171 ? 26.659 -0.106 -26.816 1.00 86.19 171 THR A CA 1
ATOM 1312 C C . THR A 1 171 ? 26.096 -1.201 -25.907 1.00 86.19 171 THR A C 1
ATOM 1314 O O . THR A 1 171 ? 25.051 -1.766 -26.208 1.00 86.19 171 THR A O 1
ATOM 1317 N N . CYS A 1 172 ? 26.727 -1.490 -24.764 1.00 86.06 172 CYS A N 1
ATOM 1318 C CA . CYS A 1 172 ? 26.165 -2.449 -23.806 1.00 86.06 172 CYS A CA 1
ATOM 1319 C C . CYS A 1 172 ? 24.844 -1.950 -23.198 1.00 86.06 172 CYS A C 1
ATOM 1321 O O . CYS A 1 172 ? 23.894 -2.720 -23.045 1.00 86.06 172 CYS A O 1
ATOM 1323 N N . LEU A 1 173 ? 24.780 -0.660 -22.855 1.00 86.69 173 LEU A N 1
ATOM 1324 C CA . LEU A 1 173 ? 23.598 -0.034 -22.255 1.00 86.69 173 LEU A CA 1
ATOM 1325 C C . LEU A 1 173 ? 22.468 0.225 -23.260 1.00 86.69 173 LEU A C 1
ATOM 1327 O O . LEU A 1 173 ? 21.341 0.477 -22.837 1.00 86.69 173 LEU A O 1
ATOM 1331 N N . GLU A 1 174 ? 22.739 0.116 -24.561 1.00 82.94 174 GLU A N 1
ATOM 1332 C CA . GLU A 1 174 ? 21.767 0.323 -25.638 1.00 82.94 174 GLU A CA 1
ATOM 1333 C C . GLU A 1 174 ? 20.541 -0.594 -25.504 1.00 82.94 174 GLU A C 1
ATOM 1335 O O . GLU A 1 174 ? 19.412 -0.181 -25.767 1.00 82.94 174 GLU A O 1
ATOM 1340 N N . THR A 1 175 ? 20.741 -1.799 -24.965 1.00 82.56 175 THR A N 1
ATOM 1341 C CA . THR A 1 175 ? 19.680 -2.764 -24.617 1.00 82.56 175 THR A CA 1
ATOM 1342 C C . THR A 1 175 ? 18.626 -2.201 -23.653 1.00 82.56 175 THR A C 1
ATOM 1344 O O . THR A 1 175 ? 17.463 -2.599 -23.701 1.00 82.56 175 THR A O 1
ATOM 1347 N N . LEU A 1 176 ? 19.008 -1.237 -22.809 1.00 82.88 176 LEU A N 1
ATOM 1348 C CA . LEU A 1 176 ? 18.142 -0.582 -21.826 1.00 82.88 176 LEU A CA 1
ATOM 1349 C C . LEU A 1 176 ? 17.689 0.817 -22.263 1.00 82.88 176 LEU A C 1
ATOM 1351 O O . LEU A 1 176 ? 16.796 1.377 -21.633 1.00 82.88 176 LEU A O 1
ATOM 1355 N N . THR A 1 177 ? 18.298 1.408 -23.296 1.00 79.88 177 THR A N 1
ATOM 1356 C CA . THR A 1 177 ? 17.936 2.742 -23.815 1.00 79.88 177 THR A CA 1
ATOM 1357 C C . THR A 1 177 ? 17.161 2.702 -25.124 1.00 79.88 177 THR A C 1
ATOM 1359 O O . THR A 1 177 ? 16.575 3.717 -25.494 1.00 79.88 177 THR A O 1
ATOM 1362 N N . SER A 1 178 ? 17.139 1.562 -25.819 1.00 77.81 178 SER A N 1
ATOM 1363 C CA . SER A 1 178 ? 16.340 1.373 -27.034 1.00 77.81 178 SER A CA 1
ATOM 1364 C C . SER A 1 178 ? 14.837 1.451 -26.742 1.00 77.81 178 SER A C 1
ATOM 1366 O O . SER A 1 178 ? 14.444 1.307 -25.590 1.00 77.81 178 SER A O 1
ATOM 1368 N N . GLU A 1 179 ? 14.002 1.636 -27.778 1.00 73.94 179 GLU A N 1
ATOM 1369 C CA . GLU A 1 179 ? 12.524 1.735 -27.701 1.00 73.94 179 GLU A CA 1
ATOM 1370 C C . GLU A 1 179 ? 11.860 0.527 -27.008 1.00 73.94 179 GLU A C 1
ATOM 1372 O O . GLU A 1 179 ? 10.724 0.603 -26.537 1.00 73.94 179 GLU A O 1
ATOM 1377 N N . THR A 1 180 ? 12.572 -0.596 -26.943 1.00 78.19 180 THR A N 1
ATOM 1378 C CA . THR A 1 180 ? 12.131 -1.815 -26.280 1.00 78.19 180 THR A CA 1
ATOM 1379 C C . THR A 1 180 ? 13.165 -2.220 -25.235 1.00 78.19 180 THR A C 1
ATOM 1381 O O . THR A 1 180 ? 14.277 -2.604 -25.579 1.00 78.19 180 THR A O 1
ATOM 1384 N N . ILE A 1 181 ? 12.802 -2.158 -23.955 1.00 77.94 181 ILE A N 1
ATOM 1385 C CA . ILE A 1 181 ? 13.674 -2.629 -22.876 1.00 77.94 181 ILE A CA 1
ATOM 1386 C C . ILE A 1 181 ? 13.627 -4.154 -22.850 1.00 77.94 181 ILE A C 1
ATOM 1388 O O . ILE A 1 181 ? 12.548 -4.738 -22.713 1.00 77.94 181 ILE A O 1
ATOM 1392 N N . GLU A 1 182 ? 14.794 -4.784 -22.920 1.00 73.44 182 GLU A N 1
ATOM 1393 C CA . GLU A 1 182 ? 14.955 -6.223 -22.724 1.00 73.44 182 GLU A CA 1
ATOM 1394 C C . GLU A 1 182 ? 15.772 -6.482 -21.463 1.00 73.44 182 GLU A C 1
ATOM 1396 O O . GLU A 1 182 ? 16.915 -6.042 -21.346 1.00 73.44 182 GLU A O 1
ATOM 1401 N N . VAL A 1 183 ? 15.172 -7.187 -20.503 1.00 76.31 183 VAL A N 1
ATOM 1402 C CA . VAL A 1 183 ? 15.834 -7.571 -19.252 1.00 76.31 183 VAL A CA 1
ATOM 1403 C C . VAL A 1 183 ? 15.656 -9.066 -19.036 1.00 76.31 183 VAL A C 1
ATOM 1405 O O . VAL A 1 183 ? 14.539 -9.581 -19.094 1.00 76.31 183 VAL A O 1
ATOM 1408 N N . GLN A 1 184 ? 16.765 -9.752 -18.777 1.00 75.88 184 GLN A N 1
ATOM 1409 C CA . GLN A 1 184 ? 16.762 -11.127 -18.283 1.00 75.88 184 GLN A CA 1
ATOM 1410 C C . GLN A 1 184 ? 16.538 -11.100 -16.771 1.00 75.88 184 GLN A C 1
ATOM 1412 O O . GLN A 1 184 ? 17.161 -10.303 -16.065 1.00 75.88 184 GLN A O 1
ATOM 1417 N N . LEU A 1 185 ? 15.600 -11.911 -16.289 1.00 75.81 185 LEU A N 1
ATOM 1418 C CA . LEU A 1 185 ? 15.238 -11.963 -14.871 1.00 75.81 185 LEU A CA 1
ATOM 1419 C C . LEU A 1 185 ? 16.092 -12.955 -14.075 1.00 75.81 185 L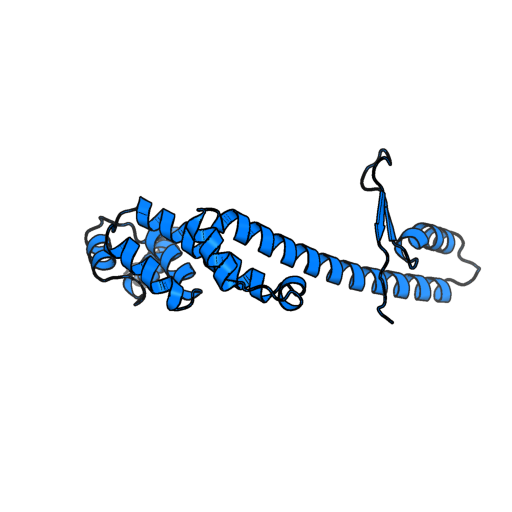EU A C 1
ATOM 1421 O O . LEU A 1 185 ? 16.126 -12.877 -12.848 1.00 75.81 185 LEU A O 1
ATOM 1425 N N . ASP A 1 186 ? 16.772 -13.864 -14.760 1.00 76.50 186 ASP A N 1
ATOM 1426 C CA . ASP A 1 186 ? 17.558 -14.952 -14.204 1.00 76.50 186 ASP A CA 1
ATOM 1427 C C . ASP A 1 186 ? 18.973 -14.987 -14.793 1.00 76.50 186 ASP A C 1
ATOM 1429 O O . ASP A 1 186 ? 19.221 -14.578 -15.925 1.00 76.50 186 ASP A O 1
ATOM 1433 N N . GLU A 1 187 ? 19.924 -15.496 -14.007 1.00 65.56 187 GLU A N 1
ATOM 1434 C CA . GLU A 1 187 ? 21.303 -15.714 -14.470 1.00 65.56 187 GLU A CA 1
ATOM 1435 C C . GLU A 1 187 ? 21.389 -16.852 -15.506 1.00 65.56 187 GLU A C 1
ATOM 1437 O O . GLU A 1 187 ? 22.353 -16.927 -16.267 1.00 65.56 187 GLU A O 1
ATOM 1442 N N . GLU A 1 188 ? 20.370 -17.717 -15.551 1.00 72.69 188 GLU A N 1
ATOM 1443 C CA . GLU A 1 188 ? 20.250 -18.867 -16.458 1.00 72.69 188 GLU A CA 1
ATOM 1444 C C . GLU A 1 188 ? 19.585 -18.502 -17.803 1.00 72.69 188 GLU A C 1
ATOM 1446 O O . GLU A 1 188 ? 19.700 -19.258 -18.770 1.00 72.69 188 GLU A O 1
ATOM 1451 N N . GLY A 1 189 ? 18.967 -17.317 -17.907 1.00 62.97 189 GLY A N 1
ATOM 1452 C CA . GLY A 1 189 ? 18.403 -16.772 -19.145 1.00 62.97 189 GLY A CA 1
ATOM 1453 C C . GLY A 1 189 ? 17.096 -17.422 -19.618 1.00 62.97 189 GLY A C 1
ATOM 1454 O O . GLY A 1 189 ? 16.731 -17.253 -20.786 1.00 62.97 189 GLY A O 1
ATOM 1455 N N . GLU A 1 190 ? 16.386 -18.164 -18.766 1.00 71.38 190 GLU A N 1
ATOM 1456 C CA . GLU A 1 190 ? 15.129 -18.831 -19.119 1.00 71.38 190 GLU A CA 1
ATOM 1457 C C . GLU A 1 190 ? 13.944 -17.853 -19.157 1.00 71.38 190 GLU A C 1
ATOM 1459 O O . GLU A 1 190 ? 12.958 -18.098 -19.862 1.00 71.38 190 GLU A O 1
ATOM 1464 N N . GLN A 1 191 ? 14.034 -16.716 -18.456 1.00 69.00 191 GLN A N 1
ATOM 1465 C CA . GLN A 1 191 ? 12.964 -15.720 -18.386 1.00 69.00 191 GLN A CA 1
ATOM 1466 C C . GLN A 1 191 ? 13.429 -14.332 -18.837 1.00 69.00 191 GLN A C 1
ATOM 1468 O O . GLN A 1 191 ? 14.154 -13.621 -18.142 1.00 69.00 191 GLN A O 1
ATOM 1473 N N . SER A 1 192 ? 12.928 -13.893 -19.996 1.00 74.00 192 SER A N 1
ATOM 1474 C CA . SER A 1 192 ? 13.125 -12.529 -20.499 1.00 74.00 192 SER A CA 1
ATOM 1475 C C . SER A 1 192 ? 11.833 -11.718 -20.435 1.00 74.00 192 SER A C 1
ATOM 1477 O O . SER A 1 192 ? 10.752 -12.195 -20.786 1.00 74.00 192 SER A O 1
ATOM 1479 N N . VAL A 1 193 ? 11.947 -10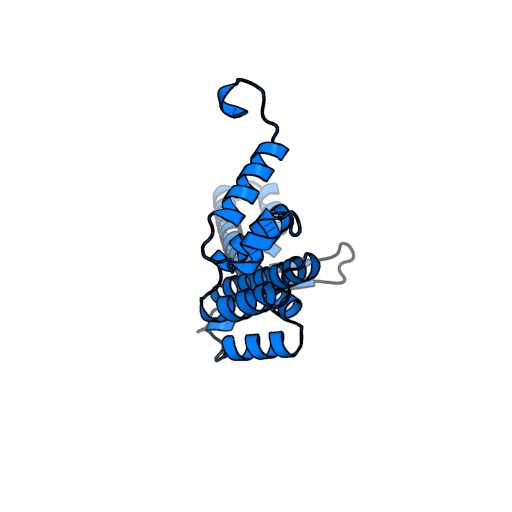.466 -19.992 1.00 77.94 193 VAL A N 1
ATOM 1480 C CA . VAL A 1 193 ? 10.858 -9.488 -20.026 1.00 77.94 193 VAL A CA 1
ATOM 1481 C C . VAL A 1 193 ? 11.186 -8.443 -21.076 1.00 77.94 193 VAL A C 1
ATOM 1483 O O . VAL A 1 193 ? 12.224 -7.782 -21.021 1.00 77.94 193 VAL A O 1
ATOM 1486 N N . ARG A 1 194 ? 10.261 -8.284 -22.024 1.00 78.94 194 ARG A N 1
ATOM 1487 C CA . ARG A 1 194 ? 10.324 -7.270 -23.068 1.00 78.94 194 ARG A CA 1
ATOM 1488 C C . ARG A 1 194 ? 9.250 -6.218 -22.810 1.00 78.94 194 ARG A C 1
ATOM 1490 O O . ARG A 1 194 ? 8.061 -6.531 -22.837 1.00 78.94 194 ARG A O 1
ATOM 1497 N N . LEU A 1 195 ? 9.663 -4.979 -22.561 1.00 81.25 195 LEU A N 1
ATOM 1498 C CA . LEU A 1 195 ? 8.761 -3.853 -22.317 1.00 81.25 195 LEU A CA 1
ATOM 1499 C C . LEU A 1 195 ? 8.849 -2.866 -23.475 1.00 81.25 195 LEU A C 1
ATOM 1501 O O . LEU A 1 195 ? 9.927 -2.370 -23.790 1.00 81.25 195 LEU A O 1
ATOM 1505 N N . ARG A 1 196 ? 7.703 -2.549 -24.078 1.00 81.56 196 ARG A N 1
ATOM 1506 C CA . ARG A 1 196 ? 7.579 -1.508 -25.100 1.00 81.56 196 ARG A CA 1
ATOM 1507 C C . ARG A 1 196 ? 6.530 -0.505 -24.653 1.00 81.56 196 ARG A C 1
ATOM 1509 O O . ARG A 1 196 ? 5.440 -0.898 -24.242 1.00 81.56 196 ARG A O 1
ATOM 1516 N N . VAL A 1 197 ? 6.846 0.784 -24.747 1.00 75.38 197 VAL A N 1
ATOM 1517 C CA . VAL A 1 197 ? 5.829 1.821 -24.559 1.00 75.38 197 VAL A CA 1
ATOM 1518 C C . VAL A 1 197 ? 5.039 1.974 -25.842 1.00 75.38 197 VAL A C 1
ATOM 1520 O O . VAL A 1 197 ? 5.588 2.268 -26.899 1.00 75.38 197 VAL A O 1
ATOM 1523 N N . MET A 1 198 ? 3.738 1.746 -25.725 1.00 74.69 198 MET A N 1
ATOM 1524 C CA . MET A 1 198 ? 2.785 2.020 -26.784 1.00 74.69 198 MET A CA 1
ATOM 1525 C C . MET A 1 198 ? 2.344 3.474 -26.654 1.00 74.69 198 MET A C 1
ATOM 1527 O O . MET A 1 198 ? 1.871 3.890 -25.597 1.00 74.69 198 MET A O 1
ATOM 1531 N N . SER A 1 199 ? 2.523 4.243 -27.720 1.00 64.81 199 SER A N 1
ATOM 1532 C CA . SER A 1 199 ? 1.856 5.532 -27.879 1.00 64.81 199 SER A CA 1
ATOM 1533 C C . SER A 1 199 ? 0.501 5.250 -28.526 1.00 64.81 199 SER A C 1
ATOM 1535 O O . SER A 1 199 ? 0.468 4.593 -29.564 1.00 64.81 199 SER A O 1
ATOM 1537 N N . GLU A 1 200 ? -0.601 5.677 -27.909 1.00 52.97 200 GLU A N 1
ATOM 1538 C CA . GLU A 1 200 ? -1.898 5.709 -28.599 1.00 52.97 200 GLU A CA 1
ATOM 1539 C C . GLU A 1 200 ? -1.822 6.782 -29.703 1.00 52.97 200 GLU A C 1
ATOM 1541 O O . GLU A 1 200 ? -1.381 7.902 -29.429 1.00 52.97 200 GLU A O 1
ATOM 1546 N N . GLU A 1 201 ? -2.171 6.410 -30.941 1.00 35.69 201 GLU A N 1
ATOM 1547 C CA . GLU A 1 201 ? -2.444 7.346 -32.049 1.00 35.69 201 GLU A CA 1
ATOM 1548 C C . GLU A 1 201 ? -3.783 8.064 -31.847 1.00 35.69 201 GLU A C 1
ATOM 1550 O O . GLU A 1 201 ? -4.757 7.397 -31.423 1.00 35.69 201 GLU A O 1
#

Radius of gyration: 26.72 Å; Cα contacts (8 Å, |Δi|>4): 164; chains: 1; bounding box: 61×37×71 Å